Protein AF-A0A2V2UF25-F1 (afdb_monomer_lite)

Foldseek 3Di:
DVVVVVLVCQQVAAEAEALAACPPFFDWDADPVVRDIGTCDGAQWHDPPPDTDGDHRGDCQPVCCQAVQWDWQPDDLPQQFKDFPQCQQPDRDDTFIFGPHPQWAFPFFRQIAGCCDPVCVPGDRRTGTGFTKDRHNNHIYTYRRHGNVVRPPRPSVVCCCVQPVCCVNPNHDQPPVNVCVVVVVPADQDQQEAEEEAPDQQFDQAADDDDPVQDDPPPQWDKDKVVDGRDGDHAAKDKIKIWIAGPVPRDIDIDIHIYHYHYPDDD

Radius of gyration: 26.18 Å; chains: 1; bounding box: 46×45×79 Å

Structure (mmCIF, N/CA/C/O backbone):
data_AF-A0A2V2UF25-F1
#
_entry.id   AF-A0A2V2UF25-F1
#
loop_
_atom_site.group_PDB
_atom_site.id
_atom_site.type_symbol
_atom_site.label_atom_id
_atom_site.label_alt_id
_atom_site.label_comp_id
_atom_site.label_asym_id
_atom_site.label_entity_id
_atom_site.label_seq_id
_atom_site.pdbx_PDB_ins_code
_atom_site.Cartn_x
_atom_site.Cartn_y
_atom_site.Cartn_z
_atom_site.occupancy
_atom_site.B_iso_or_equiv
_atom_site.auth_seq_id
_atom_site.auth_comp_id
_atom_site.auth_asym_id
_atom_site.auth_atom_id
_atom_site.pdbx_PDB_model_num
ATOM 1 N N . SER A 1 1 ? -17.584 10.091 3.974 1.00 59.44 1 SER A N 1
ATOM 2 C CA . SER A 1 1 ? -16.164 10.285 4.281 1.00 59.44 1 SER A CA 1
ATOM 3 C C . SER A 1 1 ? -15.340 10.142 3.019 1.00 59.44 1 SER A C 1
ATOM 5 O O . SER A 1 1 ? -15.766 9.459 2.090 1.00 59.44 1 SER A O 1
ATOM 7 N N . GLU A 1 2 ? -14.174 10.778 2.989 1.00 62.88 2 GLU A N 1
ATOM 8 C CA . GLU A 1 2 ? -13.180 10.708 1.906 1.00 62.88 2 GLU A CA 1
ATOM 9 C C . GLU A 1 2 ? -12.845 9.259 1.501 1.00 62.88 2 GLU A C 1
ATOM 11 O O . GLU A 1 2 ? -12.825 8.913 0.320 1.00 62.88 2 GLU A O 1
ATOM 16 N N . TYR A 1 3 ? -12.752 8.362 2.484 1.00 79.25 3 TYR A N 1
ATOM 17 C CA . TYR A 1 3 ? -12.476 6.941 2.264 1.00 79.25 3 TYR A CA 1
ATOM 18 C C . TYR A 1 3 ? -13.619 6.153 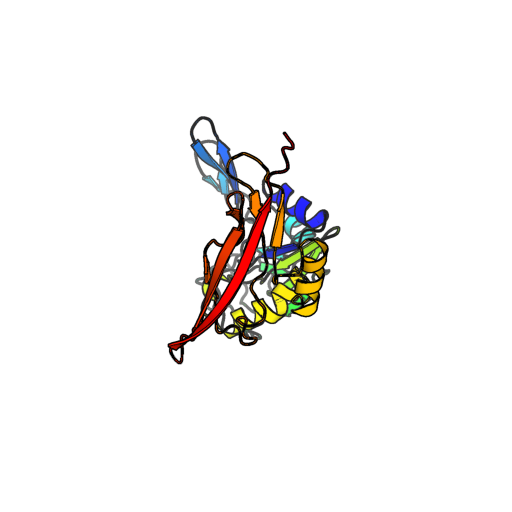1.614 1.00 79.25 3 TYR A C 1
ATOM 20 O O . TYR A 1 3 ? -13.360 5.136 0.971 1.00 79.25 3 TYR A O 1
ATOM 28 N N . ASN A 1 4 ? -14.873 6.623 1.686 1.00 84.19 4 ASN A N 1
ATOM 29 C CA . ASN A 1 4 ? -15.959 5.981 0.937 1.00 84.19 4 ASN A CA 1
ATOM 30 C C . ASN A 1 4 ? -15.717 6.059 -0.570 1.00 84.19 4 ASN A C 1
ATOM 32 O O . ASN A 1 4 ? -16.049 5.110 -1.273 1.00 84.19 4 ASN A O 1
ATOM 36 N N . ASN A 1 5 ? -15.111 7.142 -1.062 1.00 89.88 5 ASN A N 1
ATOM 37 C CA . ASN A 1 5 ? -14.789 7.268 -2.480 1.00 89.88 5 ASN A CA 1
ATOM 38 C C . ASN A 1 5 ? -13.693 6.277 -2.890 1.00 89.88 5 ASN A C 1
ATOM 40 O O . ASN A 1 5 ? -13.812 5.664 -3.946 1.00 89.88 5 ASN A O 1
ATOM 44 N N . LEU A 1 6 ? -12.681 6.051 -2.042 1.00 92.94 6 LEU A N 1
ATOM 45 C CA . LEU A 1 6 ? -11.651 5.032 -2.285 1.00 92.94 6 LEU A CA 1
ATOM 46 C C . LEU A 1 6 ? -12.248 3.620 -2.293 1.00 92.94 6 LEU A C 1
ATOM 48 O O . LEU A 1 6 ? -12.011 2.847 -3.218 1.00 92.94 6 LEU A O 1
ATOM 52 N N . ARG A 1 7 ? -13.096 3.305 -1.308 1.00 92.06 7 ARG A N 1
ATOM 53 C CA . ARG A 1 7 ? -13.798 2.019 -1.246 1.00 92.06 7 ARG A CA 1
ATOM 54 C C . ARG A 1 7 ? -14.697 1.800 -2.466 1.00 92.06 7 ARG A C 1
ATOM 56 O O . ARG A 1 7 ? -14.718 0.703 -3.017 1.00 92.06 7 ARG A O 1
ATOM 63 N N . LEU A 1 8 ? -15.422 2.834 -2.901 1.00 92.69 8 LEU A N 1
ATOM 64 C CA . LEU A 1 8 ? -16.248 2.796 -4.112 1.00 92.69 8 LEU A CA 1
ATOM 65 C C . LEU A 1 8 ? -15.404 2.661 -5.381 1.00 92.69 8 LEU A C 1
ATOM 67 O O . LEU A 1 8 ? -15.805 1.953 -6.299 1.00 92.69 8 LEU A O 1
ATOM 71 N N . PHE A 1 9 ? -14.243 3.308 -5.452 1.00 95.31 9 PHE A N 1
ATOM 72 C CA . PHE A 1 9 ? -13.312 3.139 -6.564 1.00 95.31 9 PHE A CA 1
ATOM 73 C C . PHE A 1 9 ? -12.879 1.675 -6.691 1.00 95.31 9 PHE A C 1
ATOM 75 O O . PHE A 1 9 ? -13.015 1.090 -7.767 1.00 95.31 9 PHE A O 1
ATOM 82 N N . VAL A 1 10 ? -12.455 1.053 -5.585 1.00 96.25 10 VAL A N 1
ATOM 83 C CA . VAL A 1 10 ? -12.065 -0.365 -5.577 1.00 96.25 10 VAL A CA 1
ATOM 84 C C . VAL A 1 10 ? -13.253 -1.261 -5.920 1.00 96.25 10 VAL A C 1
ATOM 86 O O . VAL A 1 10 ? -13.155 -2.087 -6.825 1.00 96.25 10 VAL A O 1
ATOM 89 N N . SER A 1 11 ? -14.413 -1.071 -5.283 1.00 93.94 11 SER A N 1
ATOM 90 C CA . SER A 1 11 ? -15.577 -1.934 -5.532 1.00 93.94 11 SER A CA 1
ATOM 91 C C . SER A 1 11 ? -16.058 -1.898 -6.987 1.00 93.94 11 SER A C 1
ATOM 93 O O . SER A 1 11 ? -16.594 -2.896 -7.477 1.00 93.94 11 SER A O 1
ATOM 95 N N . ASN A 1 12 ? -15.814 -0.791 -7.697 1.00 94.62 12 ASN A N 1
ATOM 96 C CA . ASN A 1 12 ? -16.150 -0.610 -9.109 1.00 94.62 12 ASN A CA 1
ATOM 97 C C . ASN A 1 12 ? -15.065 -1.074 -10.098 1.00 94.62 12 ASN A C 1
ATOM 99 O O . ASN A 1 12 ? -15.270 -0.941 -11.303 1.00 94.62 12 ASN A O 1
ATOM 103 N N . GLY A 1 13 ? -13.962 -1.670 -9.632 1.00 92.56 13 GLY A N 1
ATOM 104 C CA . GLY A 1 13 ? -12.923 -2.250 -10.497 1.00 92.56 13 GLY A CA 1
ATOM 105 C C . GLY A 1 13 ? -11.564 -1.563 -10.418 1.00 92.56 13 GLY A C 1
ATOM 106 O O . GLY A 1 13 ? -10.642 -1.971 -11.118 1.00 92.56 13 GLY A O 1
ATOM 107 N N . GLY A 1 14 ? -11.430 -0.533 -9.584 1.00 94.62 14 GLY A N 1
ATOM 108 C CA . GLY A 1 14 ? -10.155 0.119 -9.328 1.00 94.62 14 GLY A CA 1
ATOM 109 C C . GLY A 1 14 ? -9.182 -0.768 -8.549 1.00 94.62 14 GLY A C 1
ATOM 110 O O . GLY A 1 14 ? -9.585 -1.625 -7.758 1.00 94.62 14 GLY A O 1
ATOM 111 N N . THR A 1 15 ? -7.889 -0.516 -8.743 1.00 96.56 15 THR A N 1
ATOM 112 C CA . THR A 1 15 ? -6.821 -1.095 -7.924 1.00 96.56 15 THR A CA 1
ATOM 113 C C . THR A 1 15 ? -6.165 -0.004 -7.090 1.00 96.56 15 THR A C 1
ATOM 115 O O . THR A 1 15 ? -5.751 1.015 -7.641 1.00 96.56 15 THR A O 1
ATOM 118 N N . ILE A 1 16 ? -6.034 -0.223 -5.781 1.00 97.19 16 ILE A N 1
ATOM 119 C CA . ILE A 1 16 ? -5.221 0.624 -4.895 1.00 97.19 16 ILE A CA 1
ATOM 120 C C . ILE A 1 16 ? -3.993 -0.161 -4.439 1.00 97.19 16 ILE A C 1
ATOM 122 O O . ILE A 1 16 ? -4.109 -1.327 -4.068 1.00 97.19 16 ILE A O 1
ATOM 126 N N . VAL A 1 17 ? -2.831 0.494 -4.448 1.00 97.44 17 VAL A N 1
ATOM 127 C CA . VAL A 1 17 ? -1.599 -0.011 -3.836 1.00 97.44 17 VAL A CA 1
ATOM 128 C C . VAL A 1 17 ? -1.251 0.885 -2.653 1.00 97.44 17 VAL A C 1
ATOM 130 O O . VAL A 1 17 ? -0.915 2.052 -2.843 1.00 97.44 17 VAL A O 1
ATOM 133 N N . PHE A 1 18 ? -1.344 0.352 -1.440 1.00 96.69 18 PHE A N 1
ATOM 134 C CA . PHE A 1 18 ? -0.882 1.014 -0.228 1.00 96.69 18 PHE A CA 1
ATOM 135 C C . PHE A 1 18 ? 0.581 0.659 0.021 1.00 96.69 18 PHE A C 1
ATOM 137 O O . PHE A 1 18 ? 0.918 -0.506 0.231 1.00 96.69 18 PHE A O 1
ATOM 144 N N . THR A 1 19 ? 1.450 1.669 -0.031 1.00 94.75 19 THR A N 1
ATOM 145 C CA . THR A 1 19 ? 2.889 1.515 0.230 1.00 94.75 19 THR A CA 1
ATOM 146 C C . THR A 1 19 ? 3.279 1.815 1.669 1.00 94.75 19 THR A C 1
ATOM 148 O O . THR A 1 19 ? 4.402 1.532 2.072 1.00 94.75 19 THR A O 1
ATOM 151 N N . GLU A 1 20 ? 2.363 2.390 2.438 1.00 92.12 20 GLU A N 1
ATOM 152 C CA . GLU A 1 20 ? 2.576 2.795 3.820 1.00 92.12 20 GLU A CA 1
ATOM 153 C C . GLU A 1 20 ? 1.793 1.875 4.759 1.00 92.12 20 GLU A C 1
ATOM 155 O O . GLU A 1 20 ? 0.826 1.231 4.349 1.00 92.12 20 GLU A O 1
ATOM 160 N N . ALA A 1 21 ? 2.189 1.853 6.028 1.00 88.69 21 ALA A N 1
ATOM 161 C CA . ALA A 1 21 ? 1.353 1.320 7.092 1.00 88.69 21 ALA A CA 1
ATOM 162 C C . ALA A 1 21 ? 0.435 2.421 7.648 1.00 88.69 21 ALA A C 1
ATOM 164 O O . ALA A 1 21 ? 0.499 3.567 7.204 1.00 88.69 21 ALA A O 1
ATOM 165 N N . ASN A 1 22 ? -0.440 2.060 8.595 1.00 87.88 22 ASN A N 1
ATOM 166 C CA . ASN A 1 22 ? -1.355 3.002 9.250 1.00 87.88 22 ASN A CA 1
ATOM 167 C C . ASN A 1 22 ? -2.168 3.845 8.241 1.00 87.88 22 ASN A C 1
ATOM 169 O O . ASN A 1 22 ? -2.341 5.061 8.359 1.00 87.88 22 ASN A O 1
ATOM 173 N N . THR A 1 23 ? -2.613 3.187 7.167 1.00 87.81 23 THR A N 1
ATOM 174 C CA . THR A 1 23 ? -3.354 3.836 6.089 1.00 87.81 23 THR A CA 1
ATOM 175 C C . THR A 1 23 ? -4.760 4.180 6.542 1.00 87.81 23 THR A C 1
ATOM 177 O O . THR A 1 23 ? -5.337 3.536 7.414 1.00 87.81 23 THR A O 1
ATOM 180 N N . LEU A 1 24 ? -5.336 5.206 5.911 1.00 89.06 24 LEU A N 1
ATOM 181 C CA . LEU A 1 24 ? -6.657 5.713 6.273 1.00 89.06 24 LEU A CA 1
ATOM 182 C C . LEU A 1 24 ? -6.692 6.232 7.727 1.00 89.06 24 LEU A C 1
ATOM 184 O O . LEU A 1 24 ? -7.623 5.945 8.466 1.00 89.06 24 LEU A O 1
ATOM 188 N N . PHE A 1 25 ? -5.661 6.972 8.149 1.00 89.25 25 PHE A N 1
ATOM 189 C CA . PHE A 1 25 ? -5.474 7.396 9.542 1.00 89.25 25 PHE A CA 1
ATOM 190 C C . PHE A 1 25 ? -6.531 8.393 10.045 1.00 89.25 25 PHE A C 1
ATOM 192 O O . PHE A 1 25 ? -7.061 8.254 11.153 1.00 89.25 25 PHE A O 1
ATOM 199 N N . ALA A 1 26 ? -6.849 9.421 9.253 1.00 90.19 26 ALA A N 1
ATOM 200 C CA . ALA A 1 26 ? -7.712 10.518 9.680 1.00 90.19 26 ALA A CA 1
ATOM 201 C C . ALA A 1 26 ? -8.526 11.109 8.531 1.00 90.19 26 ALA A C 1
ATOM 203 O O . ALA A 1 26 ? -8.041 11.297 7.423 1.00 90.19 26 ALA A O 1
ATOM 204 N N . GLU A 1 27 ? -9.770 11.465 8.835 1.00 90.62 27 GLU A N 1
ATOM 205 C CA . GLU A 1 27 ? -10.616 12.252 7.948 1.00 90.62 27 GLU A CA 1
ATOM 206 C C . GLU A 1 27 ? -10.455 13.727 8.287 1.00 90.62 27 GLU A C 1
ATOM 208 O O . GLU A 1 27 ? -10.569 14.126 9.453 1.00 90.62 27 GLU A O 1
ATOM 213 N N . VAL A 1 28 ? -10.260 14.536 7.256 1.00 91.56 28 VAL A N 1
ATOM 214 C CA . VAL A 1 28 ? -10.276 15.989 7.360 1.00 91.56 28 VAL A CA 1
ATOM 215 C C . VAL A 1 28 ? -11.434 16.559 6.551 1.00 91.56 28 VAL A C 1
ATOM 217 O O . VAL A 1 28 ? -11.943 15.947 5.615 1.00 91.56 28 VAL A O 1
ATOM 220 N N . SER A 1 29 ? -11.870 17.750 6.931 1.00 90.81 29 SER A N 1
ATOM 221 C CA . SER A 1 29 ? -12.824 18.546 6.172 1.00 90.81 29 SER A CA 1
ATOM 222 C C . SER A 1 29 ? -12.115 19.781 5.644 1.00 90.81 29 SER A C 1
ATOM 224 O O . SER A 1 29 ? -11.308 20.385 6.348 1.00 90.81 29 SER A O 1
ATOM 226 N N . TYR A 1 30 ? -12.410 20.144 4.400 1.00 91.69 30 TYR A N 1
ATOM 22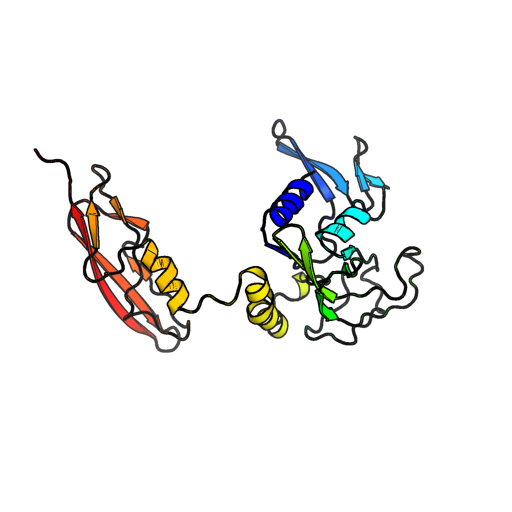7 C CA . TYR A 1 30 ? -11.919 21.371 3.791 1.00 91.69 30 TYR A CA 1
ATOM 228 C C . TYR A 1 30 ? -13.063 22.375 3.674 1.00 91.69 30 TYR A C 1
ATOM 230 O O . TYR A 1 30 ? -14.103 22.087 3.076 1.00 91.69 30 TYR A O 1
ATOM 238 N N . ASN A 1 31 ? -12.865 23.559 4.244 1.00 92.50 31 ASN A N 1
ATOM 239 C CA . ASN A 1 31 ? -13.798 24.667 4.163 1.00 92.50 31 ASN A CA 1
ATOM 240 C C . ASN A 1 31 ? -13.275 25.704 3.163 1.00 92.50 31 ASN A C 1
ATOM 242 O O . ASN A 1 31 ? -12.312 26.417 3.425 1.00 92.50 31 ASN A O 1
ATOM 246 N N . LYS A 1 32 ? -13.960 25.804 2.020 1.00 95.62 32 LYS A N 1
ATOM 247 C CA . LYS A 1 32 ? -13.616 26.726 0.927 1.00 95.62 32 LYS A CA 1
ATOM 248 C C . LYS A 1 32 ? -13.789 28.199 1.286 1.00 95.62 32 LYS A C 1
ATOM 250 O O . LYS A 1 32 ? -13.153 29.045 0.674 1.00 95.62 32 LYS A O 1
ATOM 255 N N . THR A 1 33 ? -14.667 28.519 2.234 1.00 97.00 33 THR A N 1
ATOM 256 C CA . THR A 1 33 ? -14.994 29.910 2.578 1.00 97.00 33 THR A CA 1
ATOM 257 C C . THR A 1 33 ? -13.830 30.603 3.276 1.00 97.00 33 THR A C 1
ATOM 259 O O . THR A 1 33 ? -13.621 31.796 3.088 1.00 97.00 33 THR A O 1
ATOM 262 N N . ASN A 1 34 ? -13.080 29.862 4.088 1.00 95.06 34 ASN A N 1
ATOM 263 C CA . ASN A 1 34 ? -11.955 30.375 4.868 1.00 95.06 34 ASN A CA 1
ATOM 264 C C . ASN A 1 34 ? -10.635 29.644 4.566 1.00 95.06 34 ASN A C 1
ATOM 266 O O . ASN A 1 34 ? -9.684 29.798 5.324 1.00 95.06 34 ASN A O 1
ATOM 270 N N . ASP A 1 35 ? -10.607 28.845 3.496 1.00 95.12 35 ASP A N 1
ATOM 271 C CA . ASP A 1 35 ? -9.461 28.048 3.045 1.00 95.12 35 ASP A CA 1
ATOM 272 C C . ASP A 1 35 ? -8.803 27.214 4.161 1.00 95.12 35 ASP A C 1
ATOM 274 O O . ASP A 1 35 ? -7.583 27.119 4.272 1.00 95.12 35 ASP A O 1
ATOM 278 N N . SER A 1 36 ? -9.622 26.623 5.039 1.00 93.81 36 SER A N 1
ATOM 279 C CA . SER A 1 36 ? -9.129 25.884 6.207 1.00 93.81 36 SER A CA 1
ATOM 280 C C . SER A 1 36 ? -9.360 24.380 6.088 1.00 93.81 36 SER A C 1
ATOM 282 O O . SER A 1 36 ? -10.408 23.937 5.615 1.00 93.81 36 SER A O 1
ATOM 284 N N . ILE A 1 37 ? -8.397 23.600 6.580 1.00 92.38 37 ILE A N 1
ATOM 285 C CA . ILE A 1 37 ? -8.519 22.155 6.788 1.00 92.38 37 ILE A CA 1
ATOM 286 C C . ILE A 1 37 ? -8.739 21.910 8.281 1.00 92.38 37 ILE A C 1
ATOM 288 O O . ILE A 1 37 ? -8.026 22.458 9.119 1.00 92.38 37 ILE A O 1
ATOM 292 N N . THR A 1 38 ? -9.728 21.096 8.635 1.00 91.94 38 THR A N 1
ATOM 293 C CA . THR A 1 38 ? -10.035 20.751 10.029 1.00 91.94 38 THR A CA 1
ATOM 294 C C . THR A 1 38 ? -10.143 19.244 10.177 1.00 91.94 38 THR A C 1
ATOM 296 O O . THR A 1 38 ? -10.832 18.595 9.388 1.00 91.94 38 THR A O 1
ATOM 299 N N . LEU A 1 39 ? -9.479 18.688 11.196 1.00 92.06 39 LEU A N 1
ATOM 300 C CA . LEU A 1 39 ? -9.678 17.298 11.600 1.00 92.06 39 LEU A CA 1
ATOM 301 C C . LEU A 1 39 ? -11.172 17.062 11.826 1.00 92.06 39 LEU A C 1
ATOM 303 O O . LEU A 1 39 ? -11.816 17.813 12.546 1.00 92.06 39 LEU A O 1
ATOM 307 N N . VAL A 1 40 ? -11.720 16.012 11.229 1.00 91.88 40 VAL A N 1
ATOM 308 C CA . VAL A 1 40 ? -13.044 15.515 11.604 1.00 91.88 40 VAL A CA 1
ATOM 309 C C . VAL A 1 40 ? -12.842 14.515 12.730 1.00 91.88 40 VAL A C 1
ATOM 311 O O . VAL A 1 40 ? -13.247 14.754 13.865 1.00 91.88 40 VAL A O 1
ATOM 314 N N . LYS A 1 41 ? -12.164 13.408 12.412 1.00 92.12 41 LYS A N 1
ATOM 315 C CA . LYS A 1 41 ? -11.842 12.323 13.341 1.00 92.12 41 LYS A CA 1
ATOM 316 C C . LYS A 1 41 ? -10.865 11.346 12.690 1.00 92.12 41 LYS A C 1
ATOM 318 O O . LYS A 1 41 ? -10.872 11.164 11.472 1.00 92.12 41 LYS A O 1
ATOM 323 N N . GLY A 1 42 ? -10.050 10.679 13.483 1.00 90.81 42 GLY A N 1
ATOM 324 C CA . GLY A 1 42 ? -9.091 9.685 13.026 1.00 90.81 42 GLY A CA 1
ATOM 325 C C . GLY A 1 42 ? -8.863 8.620 14.079 1.00 90.81 42 GLY A C 1
ATOM 326 O O . GLY A 1 42 ? -9.684 8.434 14.978 1.00 90.81 42 GLY A O 1
ATOM 327 N N . HIS A 1 43 ? -7.754 7.912 13.941 1.00 89.56 43 HIS A N 1
ATOM 328 C CA . HIS A 1 43 ? -7.246 7.049 14.995 1.00 89.56 43 HIS A CA 1
ATOM 329 C C . HIS A 1 43 ? -6.894 7.914 16.211 1.00 89.56 43 HIS A C 1
ATOM 331 O O . HIS A 1 43 ? -6.299 8.984 16.071 1.00 89.56 43 HIS A O 1
ATOM 337 N N . TYR A 1 44 ? -7.308 7.472 17.396 1.00 90.56 44 TYR A N 1
ATOM 338 C CA . TYR A 1 44 ? -7.115 8.103 18.709 1.00 90.56 44 TYR A CA 1
ATOM 339 C C . TYR A 1 44 ? -7.744 9.478 18.930 1.00 90.56 44 TYR A C 1
ATOM 341 O O . TYR A 1 44 ? -7.860 9.874 20.085 1.00 90.56 44 TYR A O 1
ATOM 349 N N . TRP A 1 45 ? -8.154 10.209 17.892 1.00 94.06 45 TRP A N 1
ATOM 350 C CA . TRP A 1 45 ? -8.520 11.621 18.019 1.00 94.06 45 TRP A CA 1
ATOM 351 C C . TRP A 1 45 ? -9.796 11.979 17.264 1.00 94.06 45 TRP A C 1
ATOM 353 O O . TRP A 1 45 ? -10.009 11.552 16.130 1.00 94.06 45 TRP A O 1
ATOM 363 N N . GLU A 1 46 ? -10.623 12.833 17.856 1.00 95.25 46 GLU A N 1
ATOM 364 C CA . GLU A 1 46 ? -11.724 13.513 17.171 1.00 95.25 46 GLU A CA 1
ATOM 365 C C . GLU A 1 46 ? -11.744 15.003 17.484 1.00 95.25 46 GLU A C 1
ATOM 367 O O . GLU A 1 46 ? -11.205 15.432 18.500 1.00 95.25 46 GLU A O 1
ATOM 372 N N . PHE A 1 47 ? -12.319 15.805 16.591 1.00 94.38 47 PHE A N 1
ATOM 373 C CA . PHE A 1 47 ? -12.437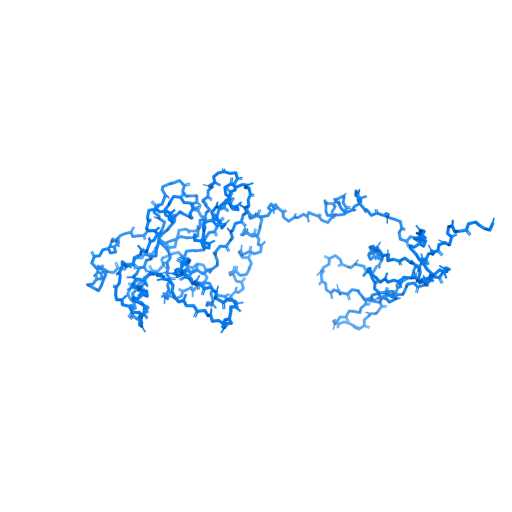 17.239 16.816 1.00 94.38 47 PHE A CA 1
ATOM 374 C C . PHE A 1 47 ? -13.737 17.559 17.555 1.00 94.38 47 PHE A C 1
ATOM 376 O O . PHE A 1 47 ? -14.826 17.267 17.064 1.00 94.38 47 PHE A O 1
ATOM 383 N N . ASP A 1 48 ? -13.628 18.188 18.724 1.00 94.19 48 ASP A N 1
ATOM 384 C CA . ASP A 1 48 ? -14.772 18.533 19.585 1.00 94.19 48 ASP A CA 1
ATOM 385 C C . ASP A 1 48 ? -15.342 19.943 19.325 1.00 94.19 48 ASP A C 1
ATOM 387 O O . ASP A 1 48 ? -16.200 20.429 20.064 1.00 94.19 48 ASP A O 1
ATOM 391 N N . GLY A 1 49 ? -14.850 20.624 18.285 1.00 91.44 49 GLY A N 1
ATOM 392 C CA . GLY A 1 49 ? -15.168 22.022 17.987 1.00 91.44 49 GLY A CA 1
ATOM 393 C C . GLY A 1 49 ? -14.172 23.035 18.563 1.00 91.44 49 GLY A C 1
ATOM 394 O O . GLY A 1 49 ? -14.227 24.205 18.187 1.00 91.44 49 GLY A O 1
ATOM 395 N N . LYS A 1 50 ? -13.252 22.615 19.442 1.00 92.25 50 LYS A N 1
ATOM 396 C CA . LYS A 1 50 ? -12.171 23.451 19.996 1.00 92.25 50 LYS A CA 1
ATOM 397 C C . LYS A 1 50 ? -10.789 22.884 19.697 1.00 92.25 50 LYS A C 1
ATOM 399 O O . LYS A 1 50 ? -9.871 23.649 19.415 1.00 92.25 50 LYS A O 1
ATOM 404 N N . GLY A 1 51 ? -10.635 21.566 19.754 1.00 90.31 51 GLY A N 1
ATOM 405 C CA . GLY A 1 51 ? -9.366 20.890 19.528 1.00 90.31 51 GLY A CA 1
ATOM 406 C C . GLY A 1 51 ? -9.527 19.387 19.338 1.00 90.31 51 GLY A C 1
ATOM 407 O O . GLY A 1 51 ? -10.636 18.860 19.278 1.00 90.31 51 GLY A O 1
ATOM 408 N N . ALA A 1 52 ? -8.394 18.698 19.210 1.00 93.25 52 ALA A N 1
ATOM 409 C CA . ALA A 1 52 ? -8.368 17.244 19.191 1.00 93.25 52 ALA A CA 1
ATOM 410 C C . ALA A 1 52 ? -8.582 16.703 20.613 1.00 93.25 52 ALA A C 1
ATOM 412 O O . ALA A 1 52 ? -7.855 17.068 21.537 1.00 93.25 52 ALA A O 1
ATOM 413 N N . THR A 1 53 ? -9.562 15.821 20.774 1.00 95.56 53 THR A N 1
ATOM 414 C CA . THR A 1 53 ? -9.852 15.100 22.016 1.00 95.56 53 THR A CA 1
ATOM 415 C C . THR A 1 53 ? -9.685 13.593 21.798 1.00 95.56 53 THR A C 1
ATOM 417 O O . THR A 1 53 ? -9.878 13.136 20.665 1.00 95.56 53 THR A O 1
ATOM 420 N N . PRO A 1 54 ? -9.307 12.808 22.826 1.00 94.88 54 PRO A N 1
ATOM 421 C CA . PRO A 1 54 ? -9.195 11.362 22.700 1.00 94.88 54 PRO A CA 1
ATOM 422 C C . PRO A 1 54 ? -10.479 10.712 22.173 1.00 94.88 54 PRO A C 1
ATOM 424 O O . PRO A 1 54 ? -11.585 11.074 22.568 1.00 94.88 54 PRO A O 1
ATOM 427 N N . SER A 1 55 ? -10.323 9.719 21.307 1.00 92.62 55 SER A N 1
ATOM 428 C CA . SER A 1 55 ? -11.410 8.970 20.687 1.00 92.62 55 SER A CA 1
ATOM 429 C C . SER A 1 55 ? -11.042 7.487 20.552 1.00 92.62 55 SER A C 1
ATOM 431 O O . SER A 1 55 ? -10.188 6.970 21.273 1.00 92.62 55 SER A O 1
ATOM 433 N N . VAL A 1 56 ? -11.718 6.773 19.651 1.00 88.56 56 VAL A N 1
ATOM 434 C CA . VAL A 1 56 ? -11.449 5.357 19.365 1.00 88.56 56 VAL A CA 1
ATOM 435 C C . VAL A 1 56 ? -10.032 5.159 18.823 1.00 88.56 56 VAL A C 1
ATOM 437 O O . VAL A 1 56 ? -9.580 5.938 17.991 1.00 88.56 56 VAL A O 1
ATOM 440 N N . ILE A 1 57 ? -9.356 4.098 19.275 1.00 86.00 57 ILE A N 1
ATOM 441 C CA . ILE A 1 57 ? -7.991 3.734 18.852 1.00 86.00 57 ILE A CA 1
ATOM 442 C C . ILE A 1 57 ? -7.920 3.618 17.328 1.00 86.00 57 ILE A C 1
ATOM 444 O O . ILE A 1 57 ? -7.159 4.334 16.692 1.00 86.00 57 ILE A O 1
ATOM 448 N N . GLU A 1 58 ? -8.794 2.803 16.739 1.00 87.44 58 GLU A N 1
ATOM 449 C CA . GLU A 1 58 ? -8.883 2.621 15.293 1.00 87.44 58 GLU A CA 1
ATOM 450 C C . GLU A 1 58 ? -10.320 2.868 14.831 1.00 87.44 58 GLU A C 1
ATOM 452 O O . GLU A 1 58 ? -11.261 2.182 15.237 1.00 87.44 58 GLU A O 1
ATOM 457 N N . ARG A 1 59 ? -10.505 3.890 13.993 1.00 86.06 59 ARG A N 1
ATOM 458 C CA . ARG A 1 59 ? -11.835 4.405 13.633 1.00 86.06 59 ARG A CA 1
ATOM 459 C C . ARG A 1 59 ? -12.612 3.503 12.666 1.00 86.06 59 ARG A C 1
ATOM 461 O O . ARG A 1 59 ? -13.838 3.512 12.712 1.00 86.06 59 ARG A O 1
ATOM 468 N N . TRP A 1 60 ? -11.917 2.743 11.818 1.00 88.06 60 TRP A N 1
ATOM 469 C CA . TRP A 1 60 ? -12.498 1.911 10.751 1.00 88.06 60 TRP A CA 1
ATOM 470 C C . TRP A 1 60 ? -12.136 0.435 10.911 1.00 88.06 60 TRP A C 1
ATOM 472 O O . TRP A 1 60 ? -11.877 -0.255 9.931 1.00 88.06 60 TRP A O 1
ATOM 482 N N . LEU A 1 61 ? -12.084 -0.050 12.154 1.00 88.75 61 LEU A N 1
ATOM 483 C CA . LEU A 1 61 ? -11.604 -1.398 12.457 1.00 88.75 61 LEU A CA 1
ATOM 484 C C . LEU A 1 61 ? -12.308 -2.479 11.607 1.00 88.75 61 LEU A C 1
ATOM 486 O O . LEU A 1 61 ? -11.646 -3.304 10.980 1.00 88.75 61 LEU A O 1
ATOM 490 N N . ASN A 1 62 ? -13.642 -2.458 11.544 1.00 91.00 62 ASN A N 1
ATOM 491 C CA . ASN A 1 62 ? -14.409 -3.467 10.807 1.00 91.00 62 ASN A CA 1
ATOM 492 C C . ASN A 1 62 ? -14.364 -3.228 9.295 1.00 91.00 62 ASN A C 1
ATOM 494 O O . ASN A 1 62 ? -14.169 -4.163 8.525 1.00 91.00 62 ASN A O 1
ATOM 498 N N . GLU A 1 63 ? -14.519 -1.980 8.865 1.00 91.19 63 GLU A N 1
ATOM 499 C CA . GLU A 1 63 ? -14.553 -1.627 7.453 1.00 91.19 63 GLU A CA 1
ATOM 500 C C . GLU A 1 63 ? -13.204 -1.889 6.778 1.00 91.19 63 GLU A C 1
ATOM 502 O O . GLU A 1 63 ? -13.174 -2.486 5.704 1.00 91.19 63 GLU A O 1
ATOM 507 N N . ASN A 1 64 ? -12.088 -1.512 7.407 1.00 92.81 64 ASN A N 1
ATOM 508 C CA . ASN A 1 64 ? -10.747 -1.773 6.880 1.00 92.81 64 ASN A CA 1
ATOM 509 C C . ASN A 1 64 ? -10.529 -3.278 6.698 1.00 92.81 64 ASN A C 1
ATOM 511 O O . ASN A 1 64 ? -10.184 -3.724 5.604 1.00 92.81 64 ASN A O 1
ATOM 515 N N . LYS A 1 65 ? -10.878 -4.088 7.705 1.00 93.69 65 LYS A N 1
ATOM 516 C CA . LYS A 1 65 ? -10.862 -5.548 7.572 1.00 93.69 65 LYS A CA 1
ATOM 517 C C . LYS A 1 65 ? -11.635 -6.024 6.339 1.00 93.69 65 LYS A C 1
ATOM 519 O O . LYS A 1 65 ? -11.168 -6.917 5.643 1.00 93.69 65 LYS A O 1
ATOM 524 N N . GLU A 1 66 ? -12.808 -5.470 6.050 1.00 94.75 66 GLU A N 1
ATOM 525 C CA . GLU A 1 66 ? -13.621 -5.929 4.920 1.00 94.75 66 GLU A CA 1
ATOM 526 C C . GLU A 1 66 ? -13.006 -5.623 3.552 1.00 94.75 66 GLU A C 1
ATOM 528 O O . GLU A 1 66 ? -12.980 -6.512 2.702 1.00 94.75 66 GLU A O 1
ATOM 533 N N . TRP A 1 67 ? -12.542 -4.391 3.314 1.00 94.25 67 TRP A N 1
ATOM 534 C CA . TRP A 1 67 ? -12.165 -3.965 1.958 1.00 94.25 67 TRP A CA 1
ATOM 535 C C . TRP A 1 67 ? -10.666 -3.766 1.738 1.00 94.25 67 TRP A C 1
ATOM 537 O O . TRP A 1 67 ? -10.198 -4.041 0.633 1.00 94.25 67 TRP A O 1
ATOM 547 N N . THR A 1 68 ? -9.909 -3.312 2.746 1.00 95.62 68 THR A N 1
ATOM 548 C CA . THR A 1 68 ? -8.441 -3.251 2.640 1.00 95.62 68 THR A CA 1
ATOM 549 C C . THR A 1 68 ? -7.825 -4.596 2.977 1.00 95.62 68 THR A C 1
ATOM 551 O O . THR A 1 68 ? -6.926 -5.023 2.269 1.00 95.62 68 THR A O 1
ATOM 554 N N . GLY A 1 69 ? -8.369 -5.303 3.972 1.00 96.00 69 GLY A N 1
ATOM 555 C CA . GLY A 1 69 ? -7.935 -6.638 4.391 1.00 96.00 69 GLY A CA 1
ATOM 556 C C . GLY A 1 69 ? -7.074 -6.660 5.659 1.00 96.00 69 GLY A C 1
ATOM 557 O O . GLY A 1 69 ? -6.734 -7.743 6.150 1.00 96.00 69 GLY A O 1
ATOM 558 N N . SER A 1 70 ? -6.744 -5.493 6.215 1.00 95.62 70 SER A N 1
ATOM 559 C CA . SER A 1 70 ? -5.887 -5.352 7.394 1.00 95.62 70 SER A CA 1
ATOM 560 C C . SER A 1 70 ? -6.303 -4.202 8.297 1.00 95.62 70 SER A C 1
ATOM 562 O O . SER A 1 70 ? -7.111 -3.356 7.926 1.00 95.62 70 SER A O 1
ATOM 564 N N . ASN A 1 71 ? -5.686 -4.161 9.472 1.00 93.62 71 ASN A N 1
ATOM 565 C CA . ASN A 1 71 ? -5.850 -3.115 10.471 1.00 93.62 71 ASN A CA 1
ATOM 566 C C . ASN A 1 71 ? -4.497 -2.676 11.025 1.00 93.62 71 ASN A C 1
ATOM 568 O O . ASN A 1 71 ? -3.511 -3.411 10.891 1.00 93.62 71 ASN A O 1
ATOM 572 N N . PHE A 1 72 ? -4.471 -1.502 11.657 1.00 92.06 72 PHE A N 1
ATOM 573 C CA . PHE A 1 72 ? -3.239 -0.936 12.198 1.00 92.06 72 PHE A CA 1
ATOM 574 C C . PHE A 1 72 ? -2.718 -1.786 13.355 1.00 92.06 72 PHE A C 1
ATOM 576 O O . PHE A 1 72 ? -3.439 -2.091 14.308 1.00 92.06 72 PHE A O 1
ATOM 583 N N . LEU A 1 73 ? -1.452 -2.194 13.268 1.00 90.12 73 LEU A N 1
ATOM 584 C CA . LEU A 1 73 ? -0.769 -2.859 14.365 1.00 90.12 73 LEU A CA 1
ATOM 585 C C . LEU A 1 73 ? -0.109 -1.796 15.248 1.00 90.12 73 LEU A C 1
ATOM 587 O O . LEU A 1 73 ? 1.016 -1.382 14.989 1.00 90.12 73 LEU A O 1
ATOM 591 N N . ASP A 1 74 ? -0.816 -1.378 16.298 1.00 86.38 74 ASP A N 1
ATOM 592 C CA . ASP A 1 74 ? -0.363 -0.350 17.245 1.00 86.38 74 ASP A CA 1
ATOM 593 C C . ASP A 1 74 ? 0.741 -0.855 18.189 1.00 86.38 74 ASP A C 1
ATOM 595 O O . ASP A 1 74 ? 0.552 -1.087 19.386 1.00 86.38 74 ASP A O 1
ATOM 599 N N . ILE A 1 75 ? 1.921 -1.085 17.623 1.00 84.69 75 ILE A N 1
ATOM 600 C CA . ILE A 1 75 ? 3.144 -1.361 18.365 1.00 84.69 75 ILE A CA 1
ATOM 601 C C . ILE A 1 75 ? 4.027 -0.131 18.229 1.00 84.69 75 ILE A C 1
ATOM 603 O O . ILE A 1 75 ? 4.370 0.291 17.129 1.00 84.69 75 ILE A O 1
ATOM 607 N N . ALA A 1 76 ? 4.387 0.457 19.369 1.00 79.50 76 ALA A N 1
ATOM 608 C CA . ALA A 1 76 ? 5.210 1.653 19.388 1.00 79.50 76 ALA A CA 1
ATOM 609 C C . ALA A 1 76 ? 6.585 1.384 18.757 1.00 79.50 76 ALA A C 1
ATOM 611 O O . ALA A 1 76 ? 7.293 0.470 19.174 1.00 79.50 76 ALA A O 1
ATOM 612 N N . SER A 1 77 ? 6.997 2.248 17.828 1.00 75.94 77 SER A N 1
ATOM 613 C CA . SER A 1 77 ? 8.239 2.121 17.045 1.00 75.94 77 SER A CA 1
ATOM 614 C C . SER A 1 77 ? 9.528 2.025 17.874 1.00 75.94 77 SER A C 1
ATOM 616 O O . SER A 1 77 ? 10.554 1.540 17.400 1.00 75.94 77 SER A O 1
ATOM 618 N N . ASN A 1 78 ? 9.503 2.462 19.137 1.00 72.19 78 ASN A N 1
ATOM 619 C CA . ASN A 1 78 ? 10.626 2.341 20.068 1.00 72.19 78 ASN A CA 1
ATOM 620 C C . ASN A 1 78 ? 10.762 0.938 20.695 1.00 72.19 78 ASN A C 1
ATOM 622 O O . ASN A 1 78 ? 11.735 0.673 21.408 1.00 72.19 78 ASN A O 1
ATOM 626 N N . ILE A 1 79 ? 9.815 0.034 20.443 1.00 67.88 79 ILE A N 1
ATOM 627 C CA . ILE A 1 79 ? 9.845 -1.346 20.913 1.00 67.88 79 ILE A CA 1
ATOM 628 C C . ILE A 1 79 ? 10.793 -2.149 20.009 1.00 67.88 79 ILE A C 1
ATOM 630 O O . ILE A 1 79 ? 10.409 -2.716 18.991 1.00 67.88 79 ILE A O 1
ATOM 634 N N . GLN A 1 80 ? 12.062 -2.253 20.415 1.00 63.44 80 GLN A N 1
ATOM 635 C CA . GLN A 1 80 ? 13.109 -3.004 19.691 1.00 63.44 80 GLN A CA 1
ATOM 636 C C . GLN A 1 80 ? 12.874 -4.524 19.592 1.00 63.44 80 GLN A C 1
ATOM 638 O O . GLN A 1 80 ? 13.696 -5.246 19.032 1.00 63.44 80 GLN A O 1
ATOM 643 N N . SER A 1 81 ? 11.794 -5.042 20.169 1.00 75.62 81 SER A N 1
ATOM 644 C CA . SER A 1 81 ? 11.550 -6.477 20.295 1.00 75.62 81 SER A CA 1
ATOM 645 C C . SER A 1 81 ? 10.668 -7.062 19.195 1.00 75.62 81 SER A C 1
ATOM 647 O O . SER A 1 81 ? 10.344 -8.250 19.266 1.00 75.62 81 SER A O 1
ATOM 649 N N . MET A 1 82 ? 10.292 -6.281 18.173 1.00 85.81 82 MET A N 1
ATOM 650 C CA . MET A 1 82 ? 9.700 -6.877 16.982 1.00 85.81 82 MET A CA 1
ATOM 651 C C . MET A 1 82 ? 10.774 -7.438 16.049 1.00 85.81 82 MET A C 1
ATOM 653 O O . MET A 1 82 ? 11.709 -6.760 15.627 1.00 85.81 82 MET A O 1
ATOM 657 N N . HIS A 1 83 ? 10.602 -8.708 15.702 1.00 86.62 83 HIS A N 1
ATOM 658 C CA . HIS A 1 83 ? 11.500 -9.465 14.850 1.00 86.62 83 HIS A CA 1
ATOM 659 C C . HIS A 1 83 ? 10.752 -9.994 13.632 1.00 86.62 83 HIS A C 1
ATOM 661 O O . HIS A 1 83 ? 9.725 -10.655 13.772 1.00 86.62 83 HIS A O 1
ATOM 667 N N . PHE A 1 84 ? 11.313 -9.770 12.447 1.00 88.25 84 PHE A N 1
ATOM 668 C CA . PHE A 1 84 ? 10.796 -10.285 11.184 1.00 88.25 84 PHE A CA 1
ATOM 669 C C . PHE A 1 84 ? 11.678 -11.436 10.703 1.00 88.25 84 PHE A C 1
ATOM 671 O O . PHE A 1 84 ? 12.827 -11.223 10.316 1.00 88.25 84 PHE A O 1
ATOM 678 N N . ARG A 1 85 ? 11.167 -12.674 10.735 1.00 85.31 85 ARG A N 1
ATOM 679 C CA . ARG A 1 85 ? 11.959 -13.846 10.306 1.00 85.31 85 ARG A CA 1
ATOM 680 C C . ARG A 1 85 ? 12.064 -13.984 8.791 1.00 85.31 85 ARG A C 1
ATOM 682 O O . ARG A 1 85 ? 12.947 -14.688 8.313 1.00 85.31 85 ARG A O 1
ATOM 689 N N . ASN A 1 86 ? 11.155 -13.363 8.048 1.00 85.19 86 ASN A N 1
ATOM 690 C CA . ASN A 1 86 ? 11.211 -13.289 6.596 1.00 85.19 86 ASN A CA 1
ATOM 691 C C . ASN A 1 86 ? 11.225 -11.814 6.191 1.00 85.19 86 ASN A C 1
ATOM 693 O O . ASN A 1 86 ? 10.176 -11.209 6.018 1.00 85.19 86 ASN A O 1
ATOM 697 N N . ASN A 1 87 ? 12.418 -11.230 6.099 1.00 87.56 87 ASN A N 1
ATOM 698 C CA . ASN A 1 87 ? 12.600 -9.796 5.890 1.00 87.56 87 ASN A CA 1
ATOM 699 C C . ASN A 1 87 ? 13.469 -9.519 4.652 1.00 87.56 87 ASN A C 1
ATOM 701 O O . ASN A 1 87 ? 14.639 -9.155 4.789 1.00 87.56 87 ASN A O 1
ATOM 705 N N . PRO A 1 88 ? 12.932 -9.710 3.434 1.00 81.12 88 PRO A N 1
ATOM 706 C CA . PRO A 1 88 ? 13.708 -9.565 2.200 1.00 81.12 88 PRO A CA 1
ATOM 707 C C . PRO A 1 88 ? 14.209 -8.133 1.962 1.00 81.12 88 PRO A C 1
ATOM 709 O O . PRO A 1 88 ? 15.162 -7.933 1.215 1.00 81.12 88 PRO A O 1
ATOM 712 N N . PHE A 1 89 ? 13.591 -7.138 2.604 1.00 89.44 89 PHE A N 1
ATOM 713 C CA . PHE A 1 89 ? 13.908 -5.720 2.420 1.00 89.44 89 PHE A CA 1
ATOM 714 C C . PHE A 1 89 ? 14.771 -5.149 3.543 1.00 89.44 89 PHE A C 1
ATOM 716 O O . PHE A 1 89 ? 15.024 -3.948 3.557 1.00 89.44 89 PHE A O 1
ATOM 723 N N . ASN A 1 90 ? 15.218 -5.980 4.491 1.00 87.69 90 ASN A N 1
ATOM 724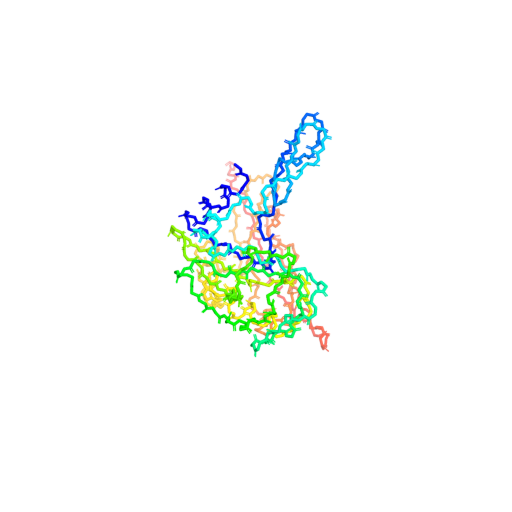 C CA . ASN A 1 90 ? 15.936 -5.514 5.676 1.00 87.69 90 ASN A CA 1
ATOM 725 C C . ASN A 1 90 ? 15.200 -4.350 6.383 1.00 87.69 90 ASN A C 1
ATOM 727 O O . ASN A 1 90 ? 15.810 -3.371 6.809 1.00 87.69 90 ASN A O 1
ATOM 731 N N . TYR A 1 91 ? 13.869 -4.441 6.436 1.00 90.44 91 TYR A N 1
ATOM 732 C CA . TYR A 1 91 ? 12.985 -3.471 7.067 1.00 90.44 91 TYR A CA 1
ATOM 733 C C . TYR A 1 91 ? 13.182 -3.472 8.587 1.00 90.44 91 TYR A C 1
ATOM 735 O O . TYR A 1 91 ? 13.290 -4.536 9.204 1.00 90.44 91 TYR A O 1
ATOM 743 N N . THR A 1 92 ? 13.194 -2.287 9.188 1.00 90.06 92 THR A N 1
ATOM 744 C CA . THR A 1 92 ? 13.232 -2.110 10.643 1.00 90.06 92 THR A CA 1
ATOM 745 C C . THR A 1 92 ? 11.857 -1.666 11.110 1.00 90.06 92 THR A C 1
ATOM 747 O O . THR A 1 92 ? 11.254 -0.806 10.469 1.00 90.06 92 THR A O 1
ATOM 750 N N . HIS A 1 93 ? 11.389 -2.235 12.225 1.00 90.00 93 HIS A N 1
ATOM 751 C CA . HIS A 1 93 ? 10.092 -1.898 12.807 1.00 90.00 93 HIS A CA 1
ATOM 752 C C . HIS A 1 93 ? 9.891 -0.388 12.871 1.00 90.00 93 HIS A C 1
ATOM 754 O O . HIS A 1 93 ? 10.735 0.333 13.411 1.00 90.00 93 HIS A O 1
ATOM 760 N N . THR A 1 94 ? 8.775 0.063 12.310 1.00 90.00 94 THR A N 1
ATOM 761 C CA . THR A 1 94 ? 8.355 1.448 12.455 1.00 90.00 94 THR A CA 1
ATOM 762 C C . THR A 1 94 ? 6.844 1.548 12.615 1.00 90.00 94 THR A C 1
ATOM 764 O O . THR A 1 94 ? 6.383 2.037 13.639 1.00 90.00 94 THR A O 1
ATOM 767 N N . GLU A 1 95 ? 6.095 1.065 11.627 1.00 89.94 95 GLU A N 1
ATOM 768 C CA . GLU A 1 95 ? 4.635 0.970 11.636 1.00 89.94 95 GLU A CA 1
ATOM 769 C C . GLU A 1 95 ? 4.230 -0.157 10.685 1.00 89.94 95 GLU A C 1
ATOM 771 O O . GLU A 1 95 ? 4.817 -0.322 9.608 1.00 89.94 95 GLU A O 1
ATOM 776 N N . GLU A 1 96 ? 3.223 -0.936 11.066 1.00 93.44 96 GLU A N 1
ATOM 777 C CA . GLU A 1 96 ? 2.793 -2.102 10.306 1.00 93.44 96 GLU A CA 1
ATOM 778 C C . GLU A 1 96 ? 1.268 -2.219 10.285 1.00 93.44 96 GLU A C 1
ATOM 780 O O . GLU A 1 96 ? 0.559 -1.761 11.182 1.00 93.44 96 GLU A O 1
ATOM 785 N N . GLN A 1 97 ? 0.761 -2.870 9.243 1.00 93.62 97 GLN A N 1
ATOM 786 C CA . GLN A 1 97 ? -0.599 -3.389 9.224 1.00 93.62 97 GLN A CA 1
ATOM 787 C C . GLN A 1 97 ? -0.548 -4.884 9.525 1.00 93.62 97 GLN A C 1
ATOM 789 O O . GLN A 1 97 ? 0.373 -5.593 9.106 1.00 93.62 97 GLN A O 1
ATOM 794 N N . TYR A 1 98 ? -1.577 -5.401 10.186 1.00 94.06 98 TYR A N 1
ATOM 795 C CA . TYR A 1 98 ? -1.764 -6.838 10.312 1.00 94.06 98 TYR A CA 1
ATOM 796 C C . TYR A 1 98 ? -3.000 -7.304 9.560 1.00 94.06 98 TYR A C 1
ATOM 798 O O . TYR A 1 98 ? -4.069 -6.701 9.626 1.00 94.06 98 TYR A O 1
ATOM 806 N N . VAL A 1 99 ? -2.846 -8.409 8.837 1.00 96.50 99 VAL A N 1
ATOM 807 C CA . VAL A 1 99 ? -3.909 -8.997 8.029 1.00 96.50 99 VAL A CA 1
ATOM 808 C C . VAL A 1 99 ? -4.997 -9.539 8.948 1.00 96.50 99 VAL A C 1
ATOM 810 O O . VAL A 1 99 ? -4.763 -10.460 9.735 1.00 96.50 99 VAL A O 1
ATOM 813 N N . THR A 1 100 ? -6.195 -8.977 8.830 1.00 95.19 100 THR A N 1
ATOM 814 C CA . THR A 1 100 ? -7.372 -9.346 9.626 1.00 95.19 100 THR A CA 1
ATOM 815 C C . THR A 1 100 ? -8.422 -10.079 8.813 1.00 95.19 100 THR A C 1
ATOM 817 O O . THR A 1 100 ? -9.268 -10.771 9.392 1.00 95.19 100 THR A O 1
ATOM 820 N N . ASN A 1 101 ? -8.373 -9.963 7.486 1.00 96.94 101 ASN A N 1
ATOM 821 C CA . ASN A 1 101 ? -9.275 -10.667 6.593 1.00 96.94 101 ASN A CA 1
ATOM 822 C C . ASN A 1 101 ? -8.689 -12.021 6.160 1.00 96.94 101 ASN A C 1
ATOM 824 O O . ASN A 1 101 ? -7.612 -12.054 5.563 1.00 96.94 101 ASN A O 1
ATOM 828 N N . PRO A 1 102 ? -9.379 -13.145 6.421 1.00 95.31 102 PRO A N 1
ATOM 829 C CA . PRO A 1 102 ? -8.894 -14.464 6.020 1.00 95.31 102 PRO A CA 1
ATOM 830 C C . PRO A 1 102 ? -8.873 -14.682 4.498 1.00 95.31 102 PRO A C 1
ATOM 832 O O . PRO A 1 102 ? -8.203 -15.606 4.042 1.00 95.31 102 PRO A O 1
ATOM 835 N N . GLU A 1 103 ? -9.580 -13.864 3.713 1.00 95.81 103 GLU A N 1
ATOM 836 C CA . GLU A 1 103 ? -9.618 -13.961 2.247 1.00 95.81 103 GLU A CA 1
ATOM 837 C C . GLU A 1 103 ? -8.429 -13.264 1.566 1.00 95.81 103 GLU A C 1
ATOM 839 O O . GLU A 1 103 ? -8.202 -13.449 0.366 1.00 95.81 103 GLU A O 1
ATOM 844 N N . ALA A 1 104 ? -7.638 -12.492 2.318 1.00 96.88 104 ALA A N 1
ATOM 845 C CA . ALA A 1 104 ? -6.446 -11.840 1.802 1.00 96.88 104 ALA A CA 1
ATOM 846 C C . ALA A 1 104 ? -5.423 -12.878 1.311 1.00 96.88 104 ALA A C 1
ATOM 848 O O . ALA A 1 104 ? -4.967 -13.760 2.047 1.00 96.88 104 ALA A O 1
ATOM 849 N N . LYS A 1 105 ? -5.001 -12.748 0.051 1.00 93.69 105 LYS A N 1
ATOM 850 C CA . LYS A 1 105 ? -3.957 -13.591 -0.530 1.00 93.69 105 LYS A CA 1
ATOM 851 C C . LYS A 1 105 ? -2.593 -13.011 -0.181 1.00 93.69 105 LYS A C 1
ATOM 853 O O . LYS A 1 105 ? -2.183 -11.980 -0.713 1.00 93.69 105 LYS A O 1
ATOM 858 N N . ILE A 1 106 ? -1.874 -13.725 0.671 1.00 94.19 106 ILE A N 1
ATOM 859 C CA . ILE A 1 106 ? -0.532 -13.355 1.117 1.00 94.19 106 ILE A CA 1
ATOM 860 C C . ILE A 1 106 ? 0.479 -13.481 -0.032 1.00 94.19 106 ILE A C 1
ATOM 862 O O . ILE A 1 106 ? 0.531 -14.511 -0.705 1.00 94.19 106 ILE A O 1
ATOM 866 N N . LEU A 1 107 ? 1.284 -12.435 -0.236 1.00 87.25 107 LEU A N 1
ATOM 867 C CA . LEU A 1 107 ? 2.406 -12.397 -1.181 1.00 87.25 107 LEU A CA 1
ATOM 868 C C . LEU A 1 107 ? 3.743 -12.586 -0.447 1.00 87.25 107 LEU A C 1
ATOM 870 O O . LEU A 1 107 ? 4.568 -13.393 -0.867 1.00 87.25 107 LEU A O 1
ATOM 874 N N . ILE A 1 108 ? 3.927 -11.899 0.686 1.00 90.12 108 ILE A N 1
ATOM 875 C CA . ILE A 1 108 ? 5.063 -12.075 1.601 1.00 90.12 108 ILE A CA 1
ATOM 876 C C . ILE A 1 108 ? 4.510 -12.138 3.021 1.00 90.12 108 ILE A C 1
ATOM 878 O O . ILE A 1 108 ? 3.956 -11.159 3.498 1.00 90.12 108 ILE A O 1
ATOM 882 N N . ASP A 1 109 ? 4.680 -13.263 3.714 1.00 92.62 109 ASP A N 1
ATOM 883 C CA . ASP A 1 109 ? 4.468 -13.329 5.167 1.00 92.62 109 ASP A CA 1
ATOM 884 C C . ASP A 1 109 ? 5.780 -12.928 5.849 1.00 92.62 109 ASP A C 1
ATOM 886 O O . ASP A 1 109 ? 6.758 -13.675 5.739 1.00 92.62 109 ASP A O 1
ATOM 890 N N . TYR A 1 110 ? 5.831 -11.776 6.528 1.00 88.88 110 TYR A N 1
ATOM 891 C CA . TYR A 1 110 ? 7.071 -11.300 7.157 1.00 88.88 110 TYR A CA 1
ATOM 892 C C . TYR A 1 110 ? 7.449 -12.092 8.414 1.00 88.88 110 TYR A C 1
ATOM 894 O O . TYR A 1 110 ? 8.567 -11.966 8.928 1.00 88.88 110 TYR A O 1
ATOM 902 N N . ARG A 1 111 ? 6.536 -12.949 8.902 1.00 87.81 111 ARG A N 1
ATOM 903 C CA . ARG A 1 111 ? 6.709 -13.761 10.112 1.00 87.81 111 ARG A CA 1
ATOM 904 C C . ARG A 1 111 ? 7.148 -12.900 11.294 1.00 87.81 111 ARG A C 1
ATOM 906 O O . ARG A 1 111 ? 8.145 -13.208 11.956 1.00 87.81 111 ARG A O 1
ATOM 913 N N . ALA A 1 112 ? 6.423 -11.799 11.487 1.00 90.25 112 ALA A N 1
ATOM 914 C CA . ALA A 1 112 ? 6.619 -10.890 12.601 1.00 90.25 112 ALA A CA 1
ATOM 915 C C . ALA A 1 112 ? 6.367 -11.616 13.928 1.00 90.25 112 ALA A C 1
ATOM 917 O O . ALA A 1 112 ? 5.438 -12.412 14.061 1.00 90.25 112 ALA A O 1
ATOM 918 N N . SER A 1 113 ? 7.211 -11.341 14.911 1.00 86.94 113 SER A N 1
ATOM 919 C CA . SER A 1 113 ? 7.042 -11.801 16.284 1.00 86.94 113 SER A CA 1
ATOM 920 C C . SER A 1 113 ? 7.487 -10.706 17.233 1.00 86.94 113 SER A C 1
ATOM 922 O O . SER A 1 113 ? 8.545 -10.120 17.024 1.00 86.94 113 SER A O 1
ATOM 924 N N . TYR A 1 114 ? 6.702 -10.467 18.272 1.00 84.75 114 TYR A N 1
ATOM 925 C CA . TYR A 1 114 ? 6.950 -9.460 19.296 1.00 84.75 114 TYR A CA 1
ATOM 926 C C . TYR A 1 114 ? 6.433 -9.995 20.639 1.00 84.75 114 TYR A C 1
ATOM 928 O O . TYR A 1 114 ? 5.519 -10.826 20.669 1.00 84.75 114 TYR A O 1
ATOM 936 N N . PRO A 1 115 ? 7.023 -9.586 21.773 1.00 77.62 115 PRO A N 1
ATOM 937 C CA . PRO A 1 115 ? 6.500 -9.941 23.083 1.00 77.62 115 PRO A CA 1
ATOM 938 C C . PRO A 1 115 ? 5.132 -9.292 23.292 1.00 77.62 115 PRO A C 1
ATOM 940 O O . PRO A 1 115 ? 4.812 -8.280 22.674 1.00 77.62 115 PRO A O 1
ATOM 943 N N . LYS A 1 116 ? 4.329 -9.832 24.213 1.00 72.38 116 LYS A N 1
ATOM 944 C CA . LYS A 1 116 ? 3.071 -9.191 24.607 1.00 72.38 116 LYS A CA 1
ATOM 945 C C . LYS A 1 116 ? 3.362 -7.770 25.106 1.00 72.38 116 LYS A C 1
ATOM 947 O O . LYS A 1 116 ? 3.994 -7.595 26.147 1.00 72.38 116 LYS A O 1
ATOM 952 N N . VAL A 1 117 ? 2.915 -6.773 24.349 1.00 66.50 117 VAL A N 1
ATOM 953 C CA . VAL A 1 117 ? 3.187 -5.362 24.627 1.00 66.50 117 VAL A CA 1
ATOM 954 C C . VAL A 1 117 ? 2.204 -4.861 25.682 1.00 66.50 117 VAL A C 1
ATOM 956 O O . VAL A 1 117 ? 0.993 -4.954 25.509 1.00 66.50 117 VAL A O 1
ATOM 959 N N . VAL A 1 118 ? 2.720 -4.317 26.786 1.00 56.53 118 VAL A N 1
ATOM 960 C CA . VAL A 1 118 ? 1.891 -3.777 27.883 1.00 56.53 118 VAL A CA 1
ATOM 961 C C . VAL A 1 118 ? 1.118 -2.525 27.444 1.00 56.53 118 VAL A C 1
ATOM 963 O O . VAL A 1 118 ? 0.007 -2.300 27.910 1.00 56.53 118 VAL A O 1
ATOM 966 N N . GLN A 1 119 ? 1.691 -1.736 26.531 1.00 60.19 119 GLN A N 1
ATOM 967 C CA . GLN A 1 119 ? 1.113 -0.485 26.023 1.00 60.19 119 GLN A CA 1
ATOM 968 C C . GLN A 1 119 ? -0.044 -0.682 25.032 1.00 60.19 119 GLN A C 1
ATOM 970 O O . GLN A 1 119 ? -0.894 0.195 24.952 1.00 60.19 119 GLN A O 1
ATOM 975 N N . CYS A 1 120 ? -0.134 -1.831 24.354 1.00 63.97 120 CYS A N 1
ATOM 976 C CA . CYS A 1 120 ? -1.253 -2.159 23.471 1.00 63.97 120 CYS A CA 1
ATOM 977 C C . CYS A 1 120 ? -1.948 -3.436 23.956 1.00 63.97 120 CYS A C 1
ATOM 979 O O . CYS A 1 120 ? -1.698 -4.544 23.478 1.00 63.97 120 CYS A O 1
ATOM 981 N N . SER A 1 121 ? -2.834 -3.283 24.944 1.00 61.28 121 SER A N 1
ATOM 982 C CA . SER A 1 121 ? -3.563 -4.400 25.563 1.00 61.28 121 SER A CA 1
ATOM 983 C C . SER A 1 121 ? -4.520 -5.120 24.605 1.00 61.28 121 SER A C 1
ATOM 985 O O . S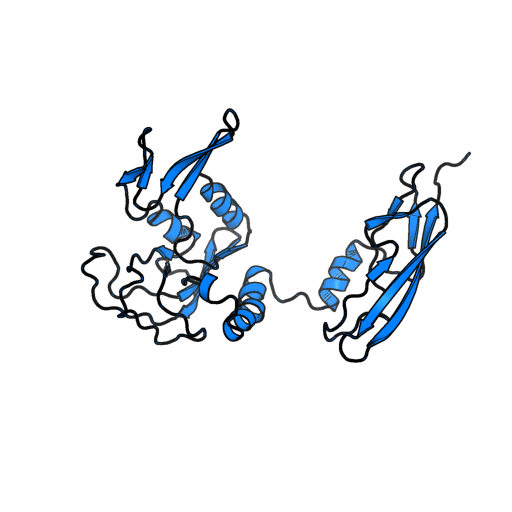ER A 1 121 ? -4.890 -6.267 24.861 1.00 61.28 121 SER A O 1
ATOM 987 N N . THR A 1 122 ? -4.893 -4.466 23.504 1.00 69.44 122 THR A N 1
ATOM 988 C CA . THR A 1 122 ? -5.792 -4.976 22.462 1.00 69.44 122 THR A CA 1
ATOM 989 C C . THR A 1 122 ? -5.064 -5.519 21.236 1.00 69.44 122 THR A C 1
ATOM 991 O O . THR A 1 122 ? -5.716 -6.091 20.363 1.00 69.44 122 THR A O 1
ATOM 994 N N . CYS A 1 123 ? -3.738 -5.372 21.149 1.00 75.44 123 CYS A N 1
ATOM 995 C CA . CYS A 1 123 ? -2.986 -5.883 20.010 1.00 75.44 123 CYS A CA 1
ATOM 996 C C . CYS A 1 123 ? -3.037 -7.419 19.982 1.00 75.44 123 CYS A C 1
ATOM 998 O O . CYS A 1 123 ? -2.903 -8.067 21.030 1.00 75.44 123 CYS A O 1
ATOM 1000 N N . PRO A 1 124 ? -3.188 -8.040 18.798 1.00 79.50 124 PRO A N 1
ATOM 1001 C CA . PRO A 1 124 ? -3.121 -9.490 18.694 1.00 79.50 124 PRO A CA 1
ATOM 1002 C C . PRO A 1 124 ? -1.739 -9.969 19.148 1.00 79.50 124 PRO A C 1
ATOM 1004 O O . PRO A 1 124 ? -0.751 -9.277 18.948 1.00 79.50 124 PRO A O 1
ATOM 1007 N N . VAL A 1 125 ? -1.629 -11.161 19.737 1.00 73.69 125 VAL A N 1
ATOM 1008 C CA . VAL A 1 125 ? -0.322 -11.703 20.182 1.00 73.69 125 VAL A CA 1
ATOM 1009 C C . VAL A 1 125 ? 0.436 -12.388 19.031 1.00 73.69 125 VAL A C 1
ATOM 1011 O O . VAL A 1 125 ? 1.642 -12.572 19.107 1.00 73.69 125 VAL A O 1
ATOM 1014 N N . ASN A 1 126 ? -0.268 -12.731 17.947 1.00 78.38 126 ASN A N 1
ATOM 1015 C CA . ASN A 1 126 ? 0.271 -13.391 16.753 1.00 78.38 126 ASN A CA 1
ATOM 1016 C C . ASN A 1 126 ? -0.257 -12.707 15.483 1.00 78.38 126 ASN A C 1
ATOM 1018 O O . ASN A 1 126 ? -0.824 -13.362 14.605 1.00 78.38 126 ASN A O 1
ATOM 1022 N N . ALA A 1 127 ? -0.170 -11.379 15.426 1.00 89.75 127 ALA A N 1
ATOM 1023 C CA . ALA A 1 127 ? -0.649 -10.642 14.269 1.00 89.75 127 ALA A CA 1
ATOM 1024 C C . ALA A 1 127 ? 0.188 -11.008 13.033 1.00 89.75 127 ALA A C 1
ATOM 1026 O O . ALA A 1 127 ? 1.420 -10.982 13.069 1.00 89.75 127 ALA A O 1
ATOM 1027 N N . ARG A 1 128 ? -0.474 -11.367 11.929 1.00 94.19 128 ARG A N 1
ATOM 1028 C CA . ARG A 1 128 ? 0.214 -11.632 10.664 1.00 94.19 128 ARG A CA 1
ATOM 1029 C C . ARG A 1 128 ? 0.494 -10.306 9.966 1.00 94.19 128 ARG A C 1
ATOM 1031 O O . ARG A 1 128 ? -0.396 -9.757 9.326 1.00 94.19 128 ARG A O 1
ATOM 1038 N N . VAL A 1 129 ? 1.733 -9.835 10.052 1.00 95.44 129 VAL A N 1
ATOM 1039 C CA . VAL A 1 129 ? 2.239 -8.747 9.205 1.00 95.44 129 VAL A CA 1
ATOM 1040 C C . VAL A 1 129 ? 2.678 -9.343 7.872 1.00 95.44 129 VAL A C 1
ATOM 1042 O O . VAL A 1 129 ? 3.480 -10.284 7.837 1.00 95.44 129 VAL A O 1
ATOM 1045 N N . ALA A 1 130 ? 2.136 -8.831 6.772 1.00 95.94 130 ALA A N 1
ATOM 1046 C CA . ALA A 1 130 ? 2.378 -9.376 5.443 1.00 95.94 130 ALA A CA 1
ATOM 1047 C C . ALA A 1 130 ? 2.198 -8.324 4.347 1.00 95.94 130 ALA A C 1
ATOM 1049 O O . ALA A 1 130 ? 1.377 -7.429 4.495 1.00 95.94 130 ALA A O 1
ATOM 1050 N N . THR A 1 131 ? 2.882 -8.515 3.218 1.00 95.88 131 THR A N 1
ATOM 1051 C CA . THR A 1 131 ? 2.435 -7.963 1.934 1.00 95.88 131 THR A CA 1
ATOM 1052 C C . THR A 1 131 ? 1.368 -8.886 1.377 1.00 95.88 131 THR A C 1
ATOM 1054 O O . THR A 1 131 ? 1.579 -10.104 1.306 1.00 95.88 131 THR A O 1
ATOM 1057 N N . TYR A 1 132 ? 0.237 -8.346 0.945 1.00 97.31 132 TYR A N 1
ATOM 1058 C CA . TYR A 1 132 ? -0.889 -9.152 0.489 1.00 97.31 132 TYR A CA 1
ATOM 1059 C C . TYR A 1 132 ? -1.721 -8.426 -0.570 1.00 97.31 132 TYR A C 1
ATOM 1061 O O . TYR A 1 132 ? -1.587 -7.223 -0.780 1.00 97.31 132 TYR A O 1
ATOM 1069 N N . GLN A 1 133 ? -2.585 -9.179 -1.250 1.00 96.06 133 GLN A N 1
ATOM 1070 C CA . GLN A 1 133 ? -3.667 -8.623 -2.059 1.00 96.06 133 GLN A CA 1
ATOM 1071 C C . GLN A 1 133 ? -5.026 -9.027 -1.471 1.00 96.06 133 GLN A C 1
ATOM 1073 O O . GLN A 1 133 ? -5.202 -10.162 -1.022 1.00 96.06 133 GLN A O 1
ATOM 1078 N N . MET A 1 134 ? -5.998 -8.128 -1.528 1.00 97.19 134 MET A N 1
ATOM 1079 C CA . MET A 1 134 ? -7.381 -8.345 -1.114 1.00 97.19 134 MET A CA 1
ATOM 1080 C C . MET A 1 134 ? -8.304 -7.973 -2.272 1.00 97.19 134 MET A C 1
ATOM 1082 O O . MET A 1 134 ? -8.249 -6.855 -2.775 1.00 97.19 134 MET A O 1
ATOM 1086 N N . ASN A 1 135 ? -9.143 -8.901 -2.726 1.00 96.31 135 ASN A N 1
ATOM 1087 C CA . ASN A 1 135 ? -10.161 -8.570 -3.722 1.00 96.31 135 ASN A CA 1
ATOM 1088 C C . ASN A 1 135 ? -11.355 -7.923 -3.018 1.00 96.31 135 ASN A C 1
ATOM 1090 O O . ASN A 1 135 ? -11.784 -8.406 -1.976 1.00 96.31 135 ASN A O 1
ATOM 1094 N N . TYR A 1 136 ? -11.928 -6.874 -3.604 1.00 95.94 136 TYR A N 1
ATOM 1095 C CA . TYR A 1 136 ? -13.130 -6.243 -3.063 1.00 95.94 136 TYR A CA 1
ATOM 1096 C C . TYR A 1 136 ? -14.027 -5.734 -4.189 1.00 95.94 136 TYR A C 1
ATOM 1098 O O . TYR A 1 136 ? -13.623 -4.913 -5.015 1.00 95.94 136 TYR A O 1
ATOM 1106 N N . GLY A 1 137 ? -15.264 -6.233 -4.237 1.00 95.44 137 GLY A N 1
ATOM 1107 C CA . GLY A 1 137 ? -16.158 -6.001 -5.370 1.00 95.44 137 GLY A CA 1
ATOM 1108 C C . GLY A 1 137 ? -15.522 -6.478 -6.680 1.00 95.44 137 GLY A C 1
ATOM 1109 O O . GLY A 1 137 ? -15.162 -7.646 -6.807 1.00 95.44 137 GLY A O 1
ATOM 1110 N N . LYS A 1 138 ? -15.394 -5.576 -7.658 1.00 94.62 138 LYS A N 1
ATOM 1111 C CA . LYS A 1 138 ? -14.763 -5.859 -8.959 1.00 94.62 138 LYS A CA 1
ATOM 1112 C C . LYS A 1 138 ? -13.264 -5.551 -8.999 1.00 94.62 138 LYS A C 1
ATOM 1114 O O . LYS A 1 138 ? -12.624 -5.861 -10.000 1.00 94.62 138 LYS A O 1
ATOM 1119 N N . GLY A 1 139 ? -12.730 -4.889 -7.976 1.00 96.25 139 GLY A N 1
ATOM 1120 C CA . GLY A 1 139 ? -11.343 -4.440 -7.922 1.00 96.25 139 GLY A CA 1
ATOM 1121 C C . GLY A 1 139 ? -10.545 -5.152 -6.841 1.00 96.25 139 GLY A C 1
ATOM 1122 O O . GLY A 1 139 ? -10.902 -6.241 -6.379 1.00 96.25 139 GLY A O 1
ATOM 1123 N N . LYS A 1 140 ? -9.432 -4.534 -6.447 1.00 96.00 140 LYS A N 1
ATOM 1124 C CA . LYS A 1 140 ? -8.541 -5.077 -5.420 1.00 96.00 140 LYS A CA 1
ATOM 1125 C C . LYS A 1 140 ? -7.729 -4.005 -4.700 1.00 96.00 140 LYS A C 1
ATOM 1127 O O . LYS A 1 140 ? -7.488 -2.918 -5.221 1.00 96.00 140 LYS A O 1
ATOM 1132 N N . VAL A 1 141 ? -7.252 -4.366 -3.522 1.00 97.81 141 VAL A N 1
ATOM 1133 C CA . VAL A 1 141 ? -6.229 -3.657 -2.760 1.00 97.81 141 VAL A CA 1
ATOM 1134 C C . VAL A 1 141 ? -4.972 -4.517 -2.738 1.00 97.81 141 VAL A C 1
ATOM 1136 O O . VAL A 1 141 ? -5.051 -5.740 -2.630 1.00 97.81 141 VAL A O 1
ATOM 1139 N N . ILE A 1 142 ? -3.814 -3.885 -2.861 1.00 98.00 142 ILE A N 1
ATOM 1140 C CA . ILE A 1 142 ? -2.518 -4.472 -2.535 1.00 98.00 142 ILE A CA 1
ATOM 1141 C C . ILE A 1 142 ? -1.941 -3.612 -1.424 1.00 98.00 142 ILE A C 1
ATOM 1143 O O . ILE A 1 142 ? -1.857 -2.398 -1.579 1.00 98.00 142 ILE A O 1
ATOM 1147 N N . ASP A 1 143 ? -1.559 -4.222 -0.317 1.00 97.81 143 ASP A N 1
ATOM 1148 C CA . ASP A 1 143 ? -0.992 -3.512 0.824 1.00 97.81 143 ASP A CA 1
ATOM 1149 C C . ASP A 1 143 ? 0.346 -4.164 1.171 1.00 97.81 143 ASP A C 1
ATOM 1151 O O . ASP A 1 143 ? 0.463 -5.397 1.203 1.00 97.81 143 ASP A O 1
ATOM 1155 N N . LEU A 1 144 ? 1.379 -3.341 1.350 1.00 97.12 144 LEU A N 1
ATOM 1156 C CA . LEU A 1 144 ? 2.712 -3.812 1.717 1.00 97.12 144 LEU A CA 1
ATOM 1157 C C . LEU A 1 144 ? 2.792 -4.268 3.176 1.00 97.12 144 LEU A C 1
ATOM 1159 O O . LEU A 1 144 ? 3.714 -5.001 3.529 1.00 97.12 144 LEU A O 1
ATOM 1163 N N . GLY A 1 145 ? 1.858 -3.825 4.017 1.00 95.75 145 GLY A N 1
ATOM 1164 C CA . GLY A 1 145 ? 1.763 -4.149 5.436 1.00 95.75 145 GLY A CA 1
ATOM 1165 C C . GLY A 1 145 ? 2.883 -3.582 6.306 1.00 95.75 145 GLY A C 1
ATOM 1166 O O . GLY A 1 145 ? 2.901 -3.840 7.505 1.00 95.75 145 GLY A O 1
ATOM 1167 N N . ILE A 1 146 ? 3.806 -2.819 5.725 1.00 95.06 146 ILE A N 1
ATOM 1168 C CA . ILE A 1 146 ? 4.957 -2.209 6.389 1.00 95.06 146 ILE A CA 1
ATOM 1169 C C . ILE A 1 146 ? 5.109 -0.764 5.930 1.00 95.06 146 ILE A C 1
ATOM 1171 O O . ILE A 1 146 ? 4.655 -0.390 4.847 1.00 95.06 146 ILE A O 1
ATOM 1175 N N . TRP A 1 147 ? 5.802 0.041 6.729 1.00 93.44 147 TRP A N 1
ATOM 1176 C CA . TRP A 1 147 ? 6.065 1.432 6.388 1.00 93.44 147 TRP A CA 1
ATOM 1177 C C . TRP A 1 147 ? 7.110 1.591 5.258 1.00 93.44 147 TRP A C 1
ATOM 1179 O O . TRP A 1 147 ? 8.326 1.631 5.492 1.00 93.44 147 TRP A O 1
ATOM 1189 N N . GLY A 1 148 ? 6.628 1.709 4.015 1.00 90.81 148 GLY A N 1
ATOM 1190 C CA . GLY A 1 148 ? 7.445 1.763 2.800 1.00 90.81 148 GLY A CA 1
ATOM 1191 C C . GLY A 1 148 ? 8.319 3.006 2.633 1.00 90.81 148 GLY A C 1
ATOM 1192 O O . GLY A 1 148 ? 9.336 2.915 1.943 1.00 90.81 148 GLY A O 1
ATOM 1193 N N . HIS A 1 149 ? 8.031 4.127 3.306 1.00 87.69 149 HIS A N 1
ATOM 1194 C CA . HIS A 1 149 ? 8.886 5.323 3.274 1.00 87.69 149 HIS A CA 1
ATOM 1195 C C . HIS A 1 149 ? 10.356 5.036 3.626 1.00 87.69 149 HIS A C 1
ATOM 1197 O O . HIS A 1 149 ? 11.255 5.718 3.145 1.00 87.69 149 HIS A O 1
ATOM 1203 N N . THR A 1 150 ? 10.639 4.002 4.421 1.00 89.06 150 THR A N 1
ATOM 1204 C CA . THR A 1 150 ? 12.015 3.604 4.771 1.00 89.06 150 THR A CA 1
ATOM 1205 C C . THR A 1 150 ? 12.742 2.830 3.659 1.00 89.06 150 THR A C 1
ATOM 1207 O O . THR A 1 150 ? 13.963 2.678 3.706 1.00 89.06 150 THR A O 1
ATOM 1210 N N . LEU A 1 151 ? 12.021 2.365 2.634 1.00 90.50 151 LEU A N 1
ATOM 1211 C CA . LEU A 1 151 ? 12.507 1.430 1.615 1.00 90.50 151 LEU A CA 1
ATOM 1212 C C . LEU A 1 151 ? 12.806 2.076 0.257 1.00 90.50 151 LEU A C 1
ATOM 1214 O O . LEU A 1 151 ? 13.232 1.386 -0.665 1.00 90.50 151 LEU A O 1
ATOM 1218 N N . TRP A 1 152 ? 12.650 3.392 0.114 1.00 90.25 152 TRP A N 1
ATOM 1219 C CA . TRP A 1 152 ? 12.762 4.083 -1.180 1.00 90.25 152 TRP A CA 1
ATOM 1220 C C . TRP A 1 152 ? 14.137 3.974 -1.871 1.00 90.25 152 TRP A C 1
ATOM 1222 O O . TRP A 1 152 ? 14.233 4.160 -3.080 1.00 90.25 152 TRP A O 1
ATOM 1232 N N . ARG A 1 153 ? 15.210 3.667 -1.125 1.00 88.88 153 ARG A N 1
ATOM 1233 C CA . ARG A 1 153 ? 16.558 3.376 -1.667 1.00 88.88 153 ARG A CA 1
ATOM 1234 C C . ARG A 1 153 ? 16.904 1.888 -1.696 1.00 88.88 153 ARG A C 1
ATOM 1236 O O . ARG A 1 153 ? 18.024 1.528 -2.054 1.00 88.88 153 ARG A O 1
ATOM 1243 N N . ASN A 1 154 ? 15.995 1.016 -1.274 1.00 83.62 154 ASN A N 1
ATOM 1244 C CA . ASN A 1 154 ? 16.251 -0.412 -1.206 1.00 83.62 154 ASN A CA 1
ATOM 1245 C C . A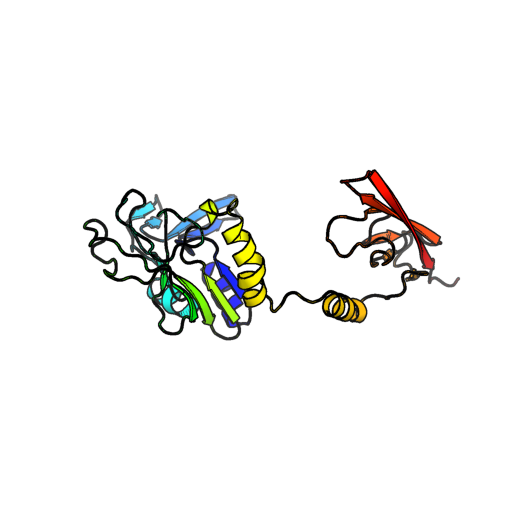SN A 1 154 ? 16.016 -1.052 -2.582 1.00 83.62 154 ASN A C 1
ATOM 1247 O O . ASN A 1 154 ? 14.883 -1.203 -3.027 1.00 83.62 154 ASN A O 1
ATOM 1251 N N . THR A 1 155 ? 17.090 -1.464 -3.252 1.00 82.44 155 THR A N 1
ATOM 1252 C CA . THR A 1 155 ? 17.021 -2.040 -4.605 1.00 82.44 155 THR A CA 1
ATOM 1253 C C . THR A 1 155 ? 16.266 -3.368 -4.663 1.00 82.44 155 THR A C 1
ATOM 1255 O O . THR A 1 155 ? 15.600 -3.640 -5.657 1.00 82.44 155 THR A O 1
ATOM 1258 N N . VAL A 1 156 ? 16.310 -4.184 -3.604 1.00 79.81 156 VAL A N 1
ATOM 1259 C CA . VAL A 1 156 ? 15.537 -5.437 -3.517 1.00 79.81 156 VAL A CA 1
ATOM 1260 C C . VAL A 1 156 ? 14.041 -5.133 -3.451 1.00 79.81 156 VAL A C 1
ATOM 1262 O O . VAL A 1 156 ? 13.250 -5.789 -4.127 1.00 79.81 156 VAL A O 1
ATOM 1265 N N . PHE A 1 157 ? 13.659 -4.114 -2.680 1.00 86.00 157 PHE A N 1
ATOM 1266 C CA . PHE A 1 157 ? 12.284 -3.637 -2.605 1.00 86.00 157 PHE A CA 1
ATOM 1267 C C . PHE A 1 157 ? 11.808 -3.057 -3.938 1.00 86.00 157 PHE A C 1
ATOM 1269 O O . PHE A 1 157 ? 10.756 -3.468 -4.414 1.00 86.00 157 PHE A O 1
ATOM 1276 N N . LEU A 1 158 ? 12.584 -2.166 -4.565 1.00 86.12 158 LEU A N 1
ATOM 1277 C CA . LEU A 1 158 ? 12.226 -1.571 -5.859 1.00 86.12 158 LEU A CA 1
ATOM 1278 C C . LEU A 1 158 ? 12.051 -2.649 -6.937 1.00 86.12 158 LEU A C 1
ATOM 1280 O O . LEU A 1 158 ? 11.028 -2.681 -7.612 1.00 86.12 158 LEU A O 1
ATOM 1284 N N . ASN A 1 159 ? 12.966 -3.623 -7.004 1.00 75.44 159 ASN A N 1
ATOM 1285 C CA . ASN A 1 159 ? 12.834 -4.759 -7.917 1.00 75.44 159 ASN A CA 1
ATOM 1286 C C . ASN A 1 159 ? 11.574 -5.590 -7.638 1.00 75.44 159 ASN A C 1
ATOM 1288 O O . ASN A 1 159 ? 10.912 -6.031 -8.576 1.00 75.44 159 ASN A O 1
ATOM 1292 N N . TYR A 1 160 ? 11.234 -5.830 -6.370 1.00 80.75 160 TYR A N 1
ATOM 1293 C CA . TYR A 1 160 ? 9.997 -6.523 -6.010 1.00 80.75 160 TYR A CA 1
ATOM 1294 C C . TYR A 1 160 ? 8.756 -5.698 -6.381 1.00 80.75 160 TYR A C 1
ATOM 1296 O O . TYR A 1 160 ? 7.781 -6.241 -6.899 1.00 80.75 160 TYR A O 1
ATOM 1304 N N . PHE A 1 161 ? 8.789 -4.385 -6.164 1.00 85.56 161 PHE A N 1
ATOM 1305 C CA . PHE A 1 161 ? 7.691 -3.495 -6.510 1.00 85.56 161 PHE A CA 1
ATOM 1306 C C . PHE A 1 161 ? 7.437 -3.497 -8.025 1.00 85.56 161 PHE A C 1
ATOM 1308 O O . PHE A 1 161 ? 6.316 -3.771 -8.456 1.00 85.56 161 PHE A O 1
ATOM 1315 N N . ASP A 1 162 ? 8.489 -3.321 -8.823 1.00 80.75 162 ASP A N 1
ATOM 1316 C CA . ASP A 1 162 ? 8.402 -3.245 -10.283 1.00 80.75 162 ASP A CA 1
ATOM 1317 C C . ASP A 1 162 ? 8.023 -4.580 -10.930 1.00 80.75 162 ASP A C 1
ATOM 1319 O O . ASP A 1 162 ? 7.229 -4.615 -11.868 1.00 80.75 162 ASP A O 1
ATOM 1323 N N . ASN A 1 163 ? 8.556 -5.696 -10.421 1.00 77.69 163 ASN A N 1
ATOM 1324 C CA . ASN A 1 163 ? 8.386 -7.006 -11.056 1.00 77.69 163 ASN A CA 1
ATOM 1325 C C . ASN A 1 163 ? 7.271 -7.862 -10.442 1.00 77.69 163 ASN A C 1
ATOM 1327 O O . ASN A 1 163 ? 6.906 -8.888 -11.019 1.00 77.69 163 ASN A O 1
ATOM 1331 N N . VAL A 1 164 ? 6.721 -7.477 -9.286 1.00 78.06 164 VAL A N 1
ATOM 1332 C CA . VAL A 1 164 ? 5.646 -8.226 -8.613 1.00 78.06 164 VAL A CA 1
ATOM 1333 C C . VAL A 1 164 ? 4.439 -7.340 -8.335 1.00 78.06 164 VAL A C 1
ATOM 1335 O O . VAL A 1 164 ? 3.339 -7.669 -8.773 1.00 78.06 164 VAL A O 1
ATOM 1338 N N . ILE A 1 165 ? 4.614 -6.211 -7.647 1.00 87.31 165 ILE A N 1
ATOM 1339 C CA . ILE A 1 165 ? 3.478 -5.382 -7.215 1.00 87.31 165 ILE A CA 1
ATOM 1340 C C . ILE A 1 165 ? 2.795 -4.698 -8.399 1.00 87.31 165 ILE A C 1
ATOM 1342 O O . ILE A 1 165 ? 1.581 -4.847 -8.555 1.00 87.31 165 ILE A O 1
ATOM 1346 N N . ILE A 1 166 ? 3.551 -4.016 -9.264 1.00 85.56 166 ILE A N 1
ATOM 1347 C CA . ILE A 1 166 ? 3.002 -3.353 -10.455 1.00 85.56 166 ILE A CA 1
ATOM 1348 C C . ILE A 1 166 ? 2.281 -4.365 -11.369 1.00 85.56 166 ILE A C 1
ATOM 1350 O O . ILE A 1 166 ? 1.120 -4.112 -11.709 1.00 85.56 166 ILE A O 1
ATOM 1354 N N . PRO A 1 167 ? 2.863 -5.540 -11.697 1.00 81.88 167 PRO A N 1
ATOM 1355 C CA . PRO A 1 167 ? 2.183 -6.550 -12.501 1.00 81.88 167 PRO A CA 1
ATOM 1356 C C . PRO A 1 167 ? 0.882 -7.086 -11.897 1.00 81.88 167 PRO A C 1
ATOM 1358 O O . PRO A 1 167 ? -0.084 -7.350 -12.612 1.00 81.88 167 PRO A O 1
ATOM 1361 N N . ILE A 1 168 ? 0.819 -7.248 -10.572 1.00 80.50 168 ILE A N 1
ATOM 1362 C CA . ILE A 1 168 ? -0.416 -7.665 -9.890 1.00 80.50 168 ILE A CA 1
ATOM 1363 C C . ILE A 1 168 ? -1.464 -6.543 -9.926 1.00 80.50 168 ILE A C 1
ATOM 1365 O O . ILE A 1 168 ? -2.666 -6.828 -10.039 1.00 80.50 168 ILE A O 1
ATOM 1369 N N . ALA A 1 169 ? -1.017 -5.288 -9.826 1.00 89.62 169 ALA A N 1
ATOM 1370 C CA . ALA A 1 169 ? -1.880 -4.120 -9.745 1.00 89.62 169 ALA A CA 1
ATOM 1371 C C . ALA A 1 169 ? -2.522 -3.750 -11.086 1.00 89.62 169 ALA A C 1
ATOM 1373 O O . ALA A 1 169 ? -3.724 -3.477 -11.143 1.00 89.62 169 ALA A O 1
ATOM 1374 N N . LEU A 1 170 ? -1.712 -3.739 -12.146 1.00 84.19 170 LEU A N 1
ATOM 1375 C CA . LEU A 1 170 ? -2.062 -3.191 -13.459 1.00 84.19 170 LEU A CA 1
ATOM 1376 C C . LEU A 1 170 ? -2.162 -4.262 -14.559 1.00 84.19 170 LEU A C 1
ATOM 1378 O O . LEU A 1 170 ? -2.555 -3.948 -15.682 1.00 84.19 170 LEU A O 1
ATOM 1382 N N . GLY A 1 171 ? -1.855 -5.522 -14.237 1.00 71.62 171 GLY A N 1
ATOM 1383 C CA . GLY A 1 171 ? -1.645 -6.590 -15.215 1.00 71.62 171 GLY A CA 1
ATOM 1384 C C . GLY A 1 171 ? -0.166 -6.715 -15.594 1.00 71.62 171 GLY A C 1
ATOM 1385 O O . GLY A 1 171 ? 0.622 -5.837 -15.240 1.00 71.62 171 GLY A O 1
ATOM 1386 N N . PRO A 1 172 ? 0.237 -7.802 -16.285 1.00 57.16 172 PRO A N 1
ATOM 1387 C CA . PRO A 1 172 ? 1.628 -7.986 -16.693 1.00 57.16 172 PRO A CA 1
ATOM 1388 C C . PRO A 1 172 ? 2.134 -6.731 -17.415 1.00 57.16 172 PRO A C 1
ATOM 1390 O O . PRO A 1 172 ? 1.327 -6.074 -18.086 1.00 57.16 172 PRO A O 1
ATOM 1393 N N . PRO A 1 173 ? 3.436 -6.399 -17.301 1.00 54.56 173 PRO A N 1
ATOM 1394 C CA . PRO A 1 173 ? 4.020 -5.320 -18.077 1.00 54.56 173 PRO A CA 1
ATOM 1395 C C . PRO A 1 173 ? 3.584 -5.515 -19.519 1.00 54.56 173 PRO A C 1
ATOM 1397 O O . PRO A 1 173 ? 3.759 -6.599 -20.084 1.00 54.56 173 PRO A O 1
ATOM 1400 N N . VAL A 1 174 ? 2.921 -4.501 -20.064 1.00 52.91 174 VAL A N 1
ATOM 1401 C CA . VAL A 1 174 ? 2.473 -4.537 -21.446 1.00 52.91 174 VAL A CA 1
ATOM 1402 C C . VAL A 1 174 ? 3.743 -4.743 -22.259 1.00 52.91 174 VAL A C 1
ATOM 1404 O O . VAL A 1 174 ? 4.641 -3.903 -22.197 1.00 52.91 174 VAL A O 1
ATOM 1407 N N . THR A 1 175 ? 3.876 -5.884 -22.939 1.00 55.88 175 THR A N 1
ATOM 1408 C CA . THR A 1 175 ? 5.059 -6.094 -23.777 1.00 55.88 175 THR A CA 1
ATOM 1409 C C . THR A 1 175 ? 5.102 -4.981 -24.814 1.00 55.88 175 THR A C 1
ATOM 1411 O O . THR A 1 175 ? 4.059 -4.439 -25.183 1.00 55.88 175 THR A O 1
ATOM 1414 N N . GLU A 1 176 ? 6.287 -4.634 -25.304 1.00 50.72 176 GLU A N 1
ATOM 1415 C CA . GLU A 1 176 ? 6.444 -3.599 -26.330 1.00 50.72 176 GLU A CA 1
ATOM 1416 C C . GLU A 1 176 ? 5.457 -3.803 -27.497 1.00 50.72 176 GLU A C 1
ATOM 1418 O O . GLU A 1 176 ? 4.763 -2.874 -27.900 1.00 50.72 176 GLU A O 1
ATOM 1423 N N . MET A 1 177 ? 5.245 -5.055 -27.923 1.00 52.91 177 MET A N 1
ATOM 1424 C CA . MET A 1 177 ? 4.235 -5.416 -28.925 1.00 52.91 177 MET A CA 1
ATOM 1425 C C . MET A 1 177 ? 2.789 -5.122 -28.503 1.00 52.91 177 MET A C 1
ATOM 1427 O O . MET A 1 177 ? 1.999 -4.657 -29.319 1.00 52.91 177 MET A O 1
ATOM 1431 N N . GLN A 1 178 ? 2.417 -5.378 -27.249 1.00 53.22 178 GLN A N 1
ATOM 1432 C CA . GLN A 1 178 ? 1.070 -5.102 -26.743 1.00 53.22 178 GLN A CA 1
ATOM 1433 C C . GLN A 1 178 ? 0.836 -3.600 -26.520 1.00 53.22 178 GLN A C 1
ATOM 1435 O O . GLN A 1 178 ? -0.282 -3.122 -26.723 1.00 53.22 178 GLN A O 1
ATOM 1440 N N . TYR A 1 179 ? 1.871 -2.843 -26.139 1.00 52.41 179 TYR A N 1
ATOM 1441 C CA . TYR A 1 179 ? 1.807 -1.388 -26.009 1.00 52.41 179 TYR A CA 1
ATOM 1442 C C . TYR A 1 179 ? 1.629 -0.774 -27.394 1.00 52.41 179 TYR A C 1
ATOM 1444 O O . TYR A 1 179 ? 0.655 -0.061 -27.624 1.00 52.41 179 TYR A O 1
ATOM 1452 N N . LEU A 1 180 ? 2.481 -1.161 -28.347 1.00 48.84 180 LEU A N 1
ATOM 1453 C CA . LEU A 1 180 ? 2.381 -0.736 -29.739 1.00 48.84 180 LEU A CA 1
ATOM 1454 C C . LEU A 1 180 ? 1.048 -1.149 -30.371 1.00 48.84 180 LEU A C 1
ATOM 1456 O O . LEU A 1 180 ? 0.462 -0.331 -31.064 1.00 48.84 180 LEU A O 1
ATOM 1460 N N . GLN A 1 181 ? 0.493 -2.334 -30.095 1.00 50.66 181 GLN A N 1
ATOM 1461 C CA . GLN A 1 181 ? -0.841 -2.727 -30.585 1.00 50.66 181 GLN A CA 1
ATOM 1462 C C . GLN A 1 181 ? -1.978 -1.890 -29.983 1.00 50.66 181 GLN A C 1
ATOM 1464 O O . GLN A 1 181 ? -2.884 -1.465 -30.701 1.00 50.66 181 GLN A O 1
ATOM 1469 N N . LYS A 1 182 ? -1.944 -1.628 -28.671 1.00 45.53 182 LYS A N 1
ATOM 1470 C CA . LYS A 1 182 ? -2.974 -0.836 -27.979 1.00 45.53 182 LYS A CA 1
ATOM 1471 C C . LYS A 1 182 ? -2.930 0.633 -28.408 1.00 45.53 182 LYS A C 1
ATOM 1473 O O . LYS A 1 182 ? -3.975 1.262 -28.555 1.00 45.53 182 LYS A O 1
ATOM 1478 N N . VAL A 1 183 ? -1.735 1.144 -28.682 1.00 46.19 183 VAL A N 1
ATOM 1479 C CA . VAL A 1 183 ? -1.487 2.492 -29.203 1.00 46.19 183 VAL A CA 1
ATOM 1480 C C . VAL A 1 183 ? -1.802 2.589 -30.707 1.00 46.19 183 VAL A C 1
ATOM 1482 O O . VAL A 1 183 ? -2.432 3.558 -31.124 1.00 46.19 183 VAL A O 1
ATOM 1485 N N . SER A 1 184 ? -1.507 1.550 -31.501 1.00 48.12 184 SER A N 1
ATOM 1486 C CA . SER A 1 184 ? -1.841 1.455 -32.940 1.00 48.12 184 SER A CA 1
ATOM 1487 C C . SER A 1 184 ? -3.344 1.486 -33.214 1.00 48.12 184 SER A C 1
ATOM 1489 O O . SER A 1 184 ? -3.759 1.860 -34.304 1.00 48.12 184 SER A O 1
ATOM 1491 N N . SER A 1 185 ? -4.179 1.108 -32.239 1.00 44.94 185 SER A N 1
ATOM 1492 C CA . SER A 1 185 ? -5.638 1.188 -32.388 1.00 44.94 185 SER A CA 1
ATOM 1493 C C . SER A 1 185 ? -6.188 2.623 -32.378 1.00 44.94 185 SER A C 1
ATOM 1495 O O . SER A 1 185 ? -7.332 2.820 -32.773 1.00 44.94 185 SER A O 1
ATOM 1497 N N . ASN A 1 186 ? -5.384 3.619 -31.967 1.00 45.44 186 ASN A N 1
ATOM 1498 C CA . ASN A 1 186 ? -5.809 5.017 -31.819 1.00 45.44 186 ASN A CA 1
ATOM 1499 C C . ASN A 1 186 ? -4.830 6.059 -32.408 1.00 45.44 186 ASN A C 1
ATOM 1501 O O . ASN A 1 186 ? -5.051 7.253 -32.220 1.00 45.44 186 ASN A O 1
ATOM 1505 N N . ILE A 1 187 ? -3.750 5.655 -33.093 1.00 48.22 187 ILE A N 1
ATOM 1506 C CA . ILE A 1 187 ? -2.741 6.572 -33.658 1.00 48.22 187 ILE A CA 1
ATOM 1507 C C . ILE A 1 187 ? -2.348 6.111 -35.067 1.00 48.22 187 ILE A C 1
ATOM 1509 O O . ILE A 1 187 ? -2.156 4.918 -35.297 1.00 48.22 187 ILE A O 1
ATOM 1513 N N . ASN A 1 188 ? -2.198 7.057 -36.003 1.00 52.06 188 ASN A N 1
ATOM 1514 C CA . ASN A 1 188 ? -1.629 6.788 -37.325 1.00 52.06 188 ASN A CA 1
ATOM 1515 C C . ASN A 1 188 ? -0.196 6.262 -37.164 1.00 52.06 188 ASN A C 1
ATOM 1517 O O . ASN A 1 188 ? 0.715 7.003 -36.801 1.00 52.06 188 ASN A O 1
ATOM 1521 N N . ASN A 1 189 ? -0.023 4.967 -37.421 1.00 52.00 189 ASN A N 1
ATOM 1522 C CA . ASN A 1 189 ? 1.194 4.205 -37.140 1.00 52.00 189 ASN A CA 1
ATOM 1523 C C . ASN A 1 189 ? 2.297 4.388 -38.200 1.00 52.00 189 ASN A C 1
ATOM 1525 O O . ASN A 1 189 ? 3.231 3.595 -38.270 1.00 52.00 189 ASN A O 1
ATOM 1529 N N . ASP A 1 190 ? 2.161 5.401 -39.054 1.00 56.00 190 ASP A N 1
ATOM 1530 C CA . ASP A 1 190 ? 3.085 5.683 -40.142 1.00 56.00 190 ASP A CA 1
ATOM 1531 C C . ASP A 1 190 ? 3.766 7.030 -39.892 1.00 56.00 190 ASP A C 1
ATOM 1533 O O . ASP A 1 190 ? 3.267 8.097 -40.248 1.00 56.00 190 ASP A O 1
ATOM 1537 N N . THR A 1 191 ? 4.918 6.989 -39.222 1.00 58.22 191 THR A N 1
ATOM 1538 C CA . THR A 1 191 ? 5.760 8.172 -39.016 1.00 58.22 191 THR A CA 1
ATOM 1539 C C . THR A 1 191 ? 6.538 8.549 -40.275 1.00 58.22 191 THR A C 1
ATOM 1541 O O . THR A 1 191 ? 7.363 9.454 -40.203 1.00 58.22 191 THR A O 1
ATOM 1544 N N . SER A 1 192 ? 6.329 7.882 -41.421 1.00 57.75 192 SER A N 1
ATOM 1545 C CA . SER A 1 192 ? 7.019 8.256 -42.657 1.00 57.75 192 SER A CA 1
ATOM 1546 C C . SER A 1 192 ? 6.515 9.589 -43.212 1.00 57.75 192 SER A C 1
ATOM 1548 O O . SER A 1 192 ? 7.337 10.328 -43.742 1.00 57.75 192 SER A O 1
ATOM 1550 N N . ASN A 1 193 ? 5.234 9.942 -43.005 1.00 68.69 193 ASN A N 1
ATOM 1551 C CA . ASN A 1 193 ? 4.647 11.278 -43.196 1.00 68.69 193 ASN A CA 1
ATOM 1552 C C . ASN A 1 193 ? 3.283 11.374 -42.481 1.00 68.69 193 ASN A C 1
ATOM 1554 O O . ASN A 1 193 ? 2.362 10.624 -42.798 1.00 68.69 193 ASN A O 1
ATOM 1558 N N . ILE A 1 194 ? 3.115 12.326 -41.560 1.00 78.81 194 ILE A N 1
ATOM 1559 C CA . ILE A 1 194 ? 1.863 12.502 -40.807 1.00 78.81 194 ILE A CA 1
ATOM 1560 C C . ILE A 1 194 ? 1.008 13.575 -41.474 1.00 78.81 194 ILE A C 1
ATOM 1562 O O . ILE A 1 194 ? 1.412 14.733 -41.524 1.00 78.81 194 ILE A O 1
ATOM 1566 N N . LEU A 1 195 ? -0.183 13.204 -41.945 1.00 84.06 195 LEU A N 1
ATOM 1567 C CA . LEU A 1 195 ? -1.150 14.118 -42.558 1.00 84.06 195 LEU A CA 1
ATOM 1568 C C . LEU A 1 195 ? -2.328 14.378 -41.610 1.00 84.06 195 LEU A C 1
ATOM 1570 O O . LEU A 1 195 ? -2.990 13.434 -41.175 1.00 84.06 195 LEU A O 1
ATOM 1574 N N . VAL A 1 196 ? -2.596 15.648 -41.297 1.00 83.50 196 VAL A N 1
ATOM 1575 C CA . VAL A 1 196 ? -3.682 16.069 -40.394 1.00 83.50 196 VAL A CA 1
ATOM 1576 C C . VAL A 1 196 ? -4.411 17.286 -40.971 1.00 83.50 196 VAL A C 1
ATOM 1578 O O . VAL A 1 196 ? -3.798 18.163 -41.569 1.00 83.50 196 VAL A O 1
ATOM 1581 N N . ALA A 1 197 ? -5.726 17.366 -40.783 1.00 85.38 197 ALA A N 1
ATOM 1582 C CA . ALA A 1 197 ? -6.506 18.553 -41.133 1.00 85.38 197 ALA A CA 1
ATOM 1583 C C . ALA A 1 197 ? -6.336 19.666 -40.084 1.00 85.38 197 ALA A C 1
ATOM 1585 O O . ALA A 1 197 ? -6.349 19.398 -38.881 1.00 85.38 197 ALA A O 1
ATOM 1586 N N . ALA A 1 198 ? -6.231 20.921 -40.523 1.00 86.50 198 ALA A N 1
ATOM 1587 C CA . ALA A 1 198 ? -6.211 22.076 -39.633 1.00 86.50 198 ALA A CA 1
ATOM 1588 C C . ALA A 1 198 ? -7.497 22.158 -38.790 1.00 86.50 198 ALA A C 1
ATOM 1590 O O . ALA A 1 198 ? -8.604 21.974 -39.289 1.00 86.50 198 ALA A O 1
ATOM 1591 N N . THR A 1 199 ? -7.349 22.483 -37.505 1.00 86.62 199 THR A N 1
ATOM 1592 C CA . THR A 1 199 ? -8.479 22.706 -36.577 1.00 86.62 199 THR A CA 1
ATOM 1593 C C . THR A 1 199 ? -8.846 24.186 -36.430 1.00 86.62 199 THR A C 1
ATOM 1595 O O . THR A 1 199 ? -9.854 24.528 -35.817 1.00 86.62 199 THR A O 1
ATOM 1598 N N . GLY A 1 200 ? -8.025 25.070 -36.997 1.00 86.19 200 GLY A N 1
ATOM 1599 C CA . GLY A 1 200 ? -8.199 26.516 -37.007 1.00 86.19 200 GLY A CA 1
ATOM 1600 C C . GLY A 1 200 ? -7.033 27.206 -37.726 1.00 86.19 200 GLY A C 1
ATOM 1601 O O . GLY A 1 200 ? -6.118 26.528 -38.198 1.00 86.19 200 GLY A O 1
ATOM 1602 N N . PRO A 1 201 ? -7.004 28.550 -37.773 1.00 86.62 201 PRO A N 1
ATOM 1603 C CA . PRO A 1 201 ? -5.988 29.309 -38.515 1.00 86.62 201 PRO A CA 1
ATOM 1604 C C . PRO A 1 201 ? -4.561 29.130 -37.969 1.00 86.62 201 PRO A C 1
ATOM 1606 O O . PRO A 1 201 ? -3.588 29.402 -38.664 1.00 86.62 201 PRO A O 1
ATOM 1609 N N . SER A 1 202 ? -4.421 28.662 -36.726 1.00 87.75 202 SER A N 1
ATOM 1610 C CA . SER A 1 202 ? -3.128 28.328 -36.116 1.00 87.75 202 SER A CA 1
ATOM 1611 C C . SER A 1 202 ? -2.658 26.895 -36.412 1.00 87.75 202 SER A C 1
ATOM 1613 O O . SER A 1 202 ? -1.570 26.528 -35.978 1.00 87.75 202 SER A O 1
ATOM 1615 N N . GLY A 1 203 ? -3.452 26.096 -37.139 1.00 92.12 203 GLY A N 1
ATOM 1616 C CA . GLY A 1 203 ? -3.139 24.726 -37.546 1.00 92.12 203 GLY A CA 1
ATOM 1617 C C . GLY A 1 203 ? -3.815 23.641 -36.699 1.00 92.12 203 GLY A C 1
ATOM 1618 O O . GLY A 1 203 ? -5.001 23.751 -36.367 1.00 92.12 203 GLY A O 1
ATOM 1619 N N . ALA A 1 204 ? -3.098 22.557 -36.394 1.00 86.75 204 ALA A N 1
ATOM 1620 C CA . ALA A 1 204 ? -3.633 21.388 -35.688 1.00 86.75 204 ALA A CA 1
ATOM 1621 C C . ALA A 1 204 ? -2.705 20.907 -34.569 1.00 86.75 204 ALA A C 1
ATOM 1623 O O . ALA A 1 204 ? -1.484 20.928 -34.710 1.00 86.75 204 ALA A O 1
ATOM 1624 N N . VAL A 1 205 ? -3.285 20.437 -33.463 1.00 85.62 205 VAL A N 1
ATOM 1625 C CA . VAL A 1 205 ? -2.536 19.690 -32.445 1.00 85.62 205 VAL A CA 1
ATOM 1626 C C . VAL A 1 205 ? -2.274 18.286 -32.983 1.00 85.62 205 VAL A C 1
ATOM 1628 O O . VAL A 1 205 ? -3.220 17.572 -33.310 1.00 85.62 205 VAL A O 1
ATOM 1631 N N . VAL A 1 206 ? -1.002 17.891 -33.081 1.00 78.56 206 VAL A N 1
ATOM 1632 C CA . VAL A 1 206 ? -0.611 16.594 -33.658 1.00 78.56 206 VAL A CA 1
ATOM 1633 C C . VAL A 1 206 ? 0.128 15.755 -32.627 1.00 78.56 206 VAL A C 1
ATOM 1635 O O . VAL A 1 206 ? 1.177 16.148 -32.113 1.00 78.56 206 VAL A O 1
ATOM 1638 N N . SER A 1 207 ? -0.408 14.567 -32.354 1.00 79.38 207 SER A N 1
ATOM 1639 C CA . SER A 1 207 ? 0.252 13.529 -31.564 1.00 79.38 207 SER A CA 1
ATOM 1640 C C . SER A 1 207 ? 0.831 12.461 -32.485 1.00 79.38 207 SER A C 1
ATOM 1642 O O . SER A 1 207 ? 0.162 11.988 -33.400 1.00 79.38 207 SER A O 1
ATOM 1644 N N . TYR A 1 208 ? 2.078 12.082 -32.229 1.00 69.44 208 TYR A N 1
ATOM 1645 C CA . TYR A 1 208 ? 2.828 11.102 -33.006 1.00 69.44 208 TYR A CA 1
ATOM 1646 C C . TYR A 1 208 ? 3.710 10.218 -32.116 1.00 69.44 208 TYR A C 1
ATOM 1648 O O . TYR A 1 208 ? 4.018 10.583 -30.974 1.00 69.44 208 TYR A O 1
ATOM 1656 N N . LEU A 1 209 ? 4.131 9.075 -32.665 1.00 66.50 209 LEU A N 1
ATOM 1657 C CA . LEU A 1 209 ? 5.095 8.162 -32.048 1.00 66.50 209 LEU A CA 1
ATOM 1658 C C . LEU A 1 209 ? 6.533 8.519 -32.422 1.00 66.50 209 LEU A C 1
ATOM 1660 O O . LEU A 1 209 ? 6.802 9.091 -33.476 1.00 66.50 209 LEU A O 1
ATOM 1664 N N . LEU A 1 210 ? 7.468 8.176 -31.541 1.00 69.31 210 LEU A N 1
ATOM 1665 C CA . LEU A 1 210 ? 8.893 8.321 -31.815 1.00 69.31 210 LEU A CA 1
ATOM 1666 C C . LEU A 1 210 ? 9.303 7.368 -32.957 1.00 69.31 210 LEU A C 1
ATOM 1668 O O . LEU A 1 210 ? 8.833 6.229 -32.966 1.00 69.31 210 LEU A O 1
ATOM 1672 N N . PRO A 1 211 ? 10.171 7.790 -33.897 1.00 65.56 211 PRO A N 1
ATOM 1673 C CA . PRO A 1 211 ? 10.678 6.900 -34.938 1.00 65.56 211 PRO A CA 1
ATOM 1674 C C . PRO A 1 211 ? 11.391 5.688 -34.328 1.00 65.56 211 PRO A C 1
ATOM 1676 O O . PRO A 1 211 ? 12.252 5.857 -33.464 1.00 65.56 211 PRO A O 1
ATOM 1679 N N . SER A 1 212 ? 11.066 4.480 -34.797 1.00 61.88 212 SER A N 1
ATOM 1680 C CA . SER A 1 212 ? 11.652 3.219 -34.311 1.00 61.88 212 SER A CA 1
ATOM 1681 C C . SER A 1 212 ? 13.179 3.203 -34.374 1.00 61.88 212 SER A C 1
ATOM 1683 O O . SER A 1 212 ? 13.829 2.647 -33.497 1.00 61.88 212 SER A O 1
ATOM 1685 N N . ASP A 1 213 ? 13.751 3.876 -35.371 1.00 57.81 213 ASP A N 1
ATOM 1686 C CA . ASP A 1 213 ? 15.184 3.847 -35.685 1.00 57.81 213 ASP A CA 1
ATOM 1687 C C . ASP A 1 213 ? 16.062 4.575 -34.651 1.00 57.81 213 ASP A C 1
ATOM 1689 O O . ASP A 1 213 ? 17.288 4.478 -34.694 1.00 57.81 213 ASP A O 1
ATOM 1693 N N . ILE A 1 214 ? 15.452 5.321 -33.722 1.00 59.00 214 ILE A N 1
ATOM 1694 C CA . ILE A 1 214 ? 16.150 6.042 -32.643 1.00 59.00 214 ILE A CA 1
ATOM 1695 C C . ILE A 1 214 ? 15.741 5.568 -31.242 1.00 59.00 214 ILE A C 1
ATOM 1697 O O . ILE A 1 214 ? 16.099 6.205 -30.249 1.00 59.00 214 ILE A O 1
ATOM 1701 N N . ILE A 1 215 ? 14.991 4.466 -31.157 1.00 55.31 215 ILE A N 1
ATOM 1702 C CA . ILE A 1 215 ? 14.601 3.808 -29.909 1.00 55.31 215 ILE A CA 1
ATOM 1703 C C . ILE A 1 215 ? 15.526 2.600 -29.722 1.00 55.31 215 ILE A C 1
ATOM 1705 O O . ILE A 1 215 ? 15.560 1.708 -30.564 1.00 55.31 215 ILE A O 1
ATOM 1709 N N . ASN A 1 216 ? 16.298 2.569 -28.632 1.00 51.62 216 ASN A N 1
ATOM 1710 C CA . ASN A 1 216 ? 17.099 1.398 -28.265 1.00 51.62 216 ASN A CA 1
ATOM 1711 C C . ASN A 1 216 ? 16.426 0.647 -27.101 1.00 51.62 216 ASN A C 1
ATOM 1713 O O . ASN A 1 216 ? 15.991 1.258 -26.123 1.00 51.62 216 ASN A O 1
ATOM 1717 N N . ILE A 1 217 ? 16.368 -0.677 -27.244 1.00 50.03 217 ILE A N 1
ATOM 1718 C CA . ILE A 1 217 ? 15.625 -1.674 -26.459 1.00 50.03 217 ILE A CA 1
ATOM 1719 C C . ILE A 1 217 ? 16.104 -1.765 -24.992 1.00 50.03 217 ILE A C 1
ATOM 1721 O O . ILE A 1 217 ? 15.355 -2.216 -24.130 1.00 50.03 217 ILE A O 1
ATOM 1725 N N . ASP A 1 218 ? 17.297 -1.251 -24.670 1.00 49.53 218 ASP A N 1
ATOM 1726 C CA . ASP A 1 218 ? 17.900 -1.357 -23.329 1.00 49.53 218 ASP A CA 1
ATOM 1727 C C . ASP A 1 218 ? 17.571 -0.184 -22.373 1.00 49.53 218 ASP A C 1
ATOM 1729 O O . ASP A 1 218 ? 18.162 -0.061 -21.300 1.00 49.53 218 ASP A O 1
ATOM 1733 N N . GLY A 1 219 ? 16.647 0.717 -22.739 1.00 48.06 219 GLY A N 1
ATOM 1734 C CA . GLY A 1 219 ? 16.179 1.803 -21.854 1.00 48.06 219 GLY A CA 1
ATOM 1735 C C . GLY A 1 219 ? 17.220 2.893 -21.548 1.00 48.06 219 GLY A C 1
ATOM 1736 O O . GLY A 1 219 ? 17.018 3.727 -20.667 1.00 48.06 219 GLY A O 1
ATOM 1737 N N . GLN A 1 220 ? 18.335 2.911 -22.281 1.00 48.66 220 GLN A N 1
ATOM 1738 C CA . GLN A 1 220 ? 19.483 3.787 -22.022 1.00 48.66 220 GLN A CA 1
ATOM 1739 C C . GLN A 1 220 ? 19.369 5.183 -22.680 1.00 48.66 220 GLN A C 1
ATOM 1741 O O . GLN A 1 220 ? 20.265 6.012 -22.523 1.00 48.66 220 GLN A O 1
ATOM 1746 N N . PHE A 1 221 ? 18.265 5.467 -23.387 1.00 59.88 221 PHE A N 1
ATOM 1747 C CA . PHE A 1 221 ? 18.067 6.677 -24.197 1.00 59.88 221 PHE A CA 1
ATOM 1748 C C . PHE A 1 221 ? 16.667 7.271 -24.005 1.00 59.88 221 PHE A C 1
ATOM 1750 O O . PHE A 1 221 ? 15.675 6.546 -24.017 1.00 59.88 221 PHE A O 1
ATOM 1757 N N . ILE A 1 222 ? 16.574 8.601 -23.922 1.00 58.72 222 ILE A N 1
ATOM 1758 C CA . ILE A 1 222 ? 15.306 9.339 -24.023 1.00 58.72 222 ILE A CA 1
ATOM 1759 C C . ILE A 1 222 ? 15.402 10.243 -25.263 1.00 58.72 222 ILE A C 1
ATOM 1761 O O . ILE A 1 222 ? 16.056 11.288 -25.194 1.00 58.72 222 ILE A O 1
ATOM 1765 N N . PRO A 1 223 ? 14.823 9.862 -26.417 1.00 68.69 223 PRO A N 1
ATOM 1766 C CA . PRO A 1 223 ? 14.834 10.707 -27.607 1.00 68.69 223 PRO A CA 1
ATOM 1767 C C . PRO A 1 223 ? 13.995 11.973 -27.390 1.00 68.69 223 PRO A C 1
ATOM 1769 O O . PRO A 1 223 ? 12.885 11.928 -26.859 1.00 68.69 223 PRO A O 1
ATOM 1772 N N . VAL A 1 224 ? 14.512 13.114 -27.844 1.00 78.81 224 VAL A N 1
ATOM 1773 C CA . VAL A 1 224 ? 13.828 14.412 -27.772 1.00 78.81 224 VAL A CA 1
ATOM 1774 C C . VAL A 1 224 ? 13.518 14.897 -29.182 1.00 78.81 224 VAL A C 1
ATOM 1776 O O . VAL A 1 224 ? 14.427 15.084 -29.990 1.00 78.81 224 VAL A O 1
ATOM 1779 N N . CYS A 1 225 ? 12.238 15.143 -29.469 1.00 82.88 225 CYS A N 1
ATOM 1780 C CA . CYS A 1 225 ? 11.776 15.666 -30.754 1.00 82.88 225 CYS A CA 1
ATOM 1781 C C . CYS A 1 225 ? 11.395 17.145 -30.682 1.00 82.88 225 CYS A C 1
ATOM 1783 O O . CYS A 1 225 ? 10.857 17.615 -29.677 1.00 82.88 225 CYS A O 1
ATOM 1785 N N . ARG A 1 226 ? 11.650 17.877 -31.769 1.00 84.56 226 ARG A N 1
ATOM 1786 C CA . ARG A 1 226 ? 11.244 19.275 -31.938 1.00 84.56 226 ARG A CA 1
ATOM 1787 C C . ARG A 1 226 ? 10.573 19.482 -33.305 1.00 84.56 226 ARG A C 1
ATOM 1789 O O . ARG A 1 226 ? 11.225 19.183 -34.306 1.00 84.56 226 ARG A O 1
ATOM 1796 N N . PRO A 1 227 ? 9.344 20.037 -33.355 1.00 87.25 227 PRO A N 1
ATOM 1797 C CA . PRO A 1 227 ? 8.421 20.270 -32.226 1.00 87.25 227 PRO A CA 1
ATOM 1798 C C . PRO A 1 227 ? 8.035 18.958 -31.514 1.00 87.25 227 PRO A C 1
ATOM 1800 O O . PRO A 1 227 ? 8.052 17.938 -32.186 1.00 87.25 227 PRO A O 1
ATOM 1803 N N . PRO A 1 228 ? 7.739 18.941 -30.197 1.00 82.19 228 PRO A N 1
ATOM 1804 C CA . PRO A 1 228 ? 7.361 17.716 -29.484 1.00 82.19 228 PRO A CA 1
ATOM 1805 C C . PRO A 1 228 ? 5.940 17.237 -29.829 1.00 82.19 228 PRO A C 1
ATOM 1807 O O . PRO A 1 228 ? 5.079 18.031 -30.210 1.00 82.19 228 PRO A O 1
ATOM 1810 N N . SER A 1 229 ? 5.679 15.943 -29.634 1.00 82.06 229 SER A N 1
ATOM 1811 C CA . SER A 1 229 ? 4.352 15.332 -29.803 1.00 82.06 229 SER A CA 1
ATOM 1812 C C . SER A 1 229 ? 3.317 16.016 -28.904 1.00 82.06 229 SER A C 1
ATOM 1814 O O . SER A 1 229 ? 3.600 16.307 -27.743 1.00 82.06 229 SER A O 1
ATOM 1816 N N . GLY A 1 230 ? 2.135 16.310 -29.450 1.00 80.50 230 GLY A N 1
ATOM 1817 C CA . GLY A 1 230 ? 1.097 17.109 -28.790 1.00 80.50 230 GLY A CA 1
ATOM 1818 C C . GLY A 1 230 ? 1.257 18.627 -28.954 1.00 80.50 230 GLY A C 1
ATOM 1819 O O . GLY A 1 230 ? 0.470 19.377 -28.383 1.00 80.50 230 GLY A O 1
ATOM 1820 N N . SER A 1 231 ? 2.241 19.100 -29.730 1.00 86.31 231 SER A N 1
ATOM 1821 C CA . SER A 1 231 ? 2.339 20.518 -30.112 1.00 86.31 231 SER A CA 1
ATOM 1822 C C . SER A 1 231 ? 1.295 20.904 -31.157 1.00 86.31 231 SER A C 1
ATOM 1824 O O . SER A 1 231 ? 0.796 20.057 -31.901 1.00 86.31 231 SER A O 1
ATOM 1826 N N . THR A 1 232 ? 1.032 22.207 -31.268 1.00 89.12 232 THR A N 1
ATOM 1827 C CA . THR A 1 232 ? 0.316 22.781 -32.412 1.00 89.12 232 THR A CA 1
ATOM 1828 C C . THR A 1 232 ? 1.275 22.959 -33.585 1.00 89.12 232 THR A C 1
ATOM 1830 O O . THR A 1 232 ? 2.274 23.672 -33.475 1.00 89.12 232 THR A O 1
ATOM 1833 N N . PHE A 1 233 ? 0.957 22.323 -34.706 1.00 90.94 233 PHE A N 1
ATOM 1834 C CA . PHE A 1 233 ? 1.672 22.434 -35.969 1.00 90.94 233 PHE A CA 1
ATOM 1835 C C . PHE A 1 233 ? 0.932 23.406 -36.894 1.00 90.94 233 PHE A C 1
ATOM 1837 O O . PHE A 1 233 ? -0.284 23.256 -37.044 1.00 90.94 233 PHE A O 1
ATOM 1844 N N . PRO A 1 234 ? 1.618 24.394 -37.499 1.00 94.56 234 PRO A N 1
ATOM 1845 C CA . PRO A 1 234 ? 0.995 25.331 -38.428 1.00 94.56 234 PRO A CA 1
ATOM 1846 C C . PRO A 1 234 ? 0.571 24.631 -39.723 1.00 94.56 234 PRO A C 1
ATOM 1848 O O . PRO A 1 234 ? 1.117 23.587 -40.076 1.00 94.56 234 PRO A O 1
ATOM 1851 N N . ILE A 1 235 ? -0.369 25.246 -40.446 1.00 92.88 235 ILE A N 1
ATOM 1852 C CA . ILE A 1 235 ? -0.758 24.826 -41.800 1.00 92.88 235 ILE A CA 1
ATOM 1853 C C . ILE A 1 235 ? 0.485 24.806 -42.704 1.00 92.88 235 ILE A C 1
ATOM 1855 O O . ILE A 1 235 ? 1.277 25.749 -42.703 1.00 92.88 235 ILE A O 1
ATOM 1859 N N . GLY A 1 236 ? 0.638 23.735 -43.478 1.00 89.75 236 GLY A N 1
ATOM 1860 C CA . GLY A 1 236 ? 1.809 23.441 -44.296 1.00 89.75 236 GLY A CA 1
ATOM 1861 C C . GLY A 1 236 ? 2.638 22.285 -43.739 1.00 89.75 236 GLY A C 1
ATOM 1862 O O . GLY A 1 236 ? 2.172 21.480 -42.934 1.00 89.75 236 GLY A O 1
ATOM 1863 N N . GLU A 1 237 ? 3.877 22.176 -44.207 1.00 92.69 237 GLU A N 1
ATOM 1864 C CA . GLU A 1 237 ? 4.805 21.127 -43.788 1.00 92.69 237 GLU A CA 1
ATOM 1865 C C . GLU A 1 237 ? 5.704 21.611 -42.654 1.00 92.69 237 GLU A C 1
ATOM 1867 O O . GLU A 1 237 ? 6.350 22.655 -42.742 1.00 92.69 237 GLU A O 1
ATOM 1872 N N . THR A 1 238 ? 5.786 20.815 -41.594 1.00 93.25 238 THR A N 1
ATOM 1873 C CA . THR A 1 238 ? 6.722 21.007 -40.492 1.00 93.25 238 THR A CA 1
ATOM 1874 C C . THR A 1 238 ? 7.605 19.778 -40.367 1.00 93.25 238 THR A C 1
ATOM 1876 O O . THR A 1 238 ? 7.122 18.666 -40.153 1.00 93.25 238 THR A O 1
ATOM 1879 N N . MET A 1 239 ? 8.918 19.977 -40.462 1.00 91.69 239 MET A N 1
ATOM 1880 C CA . MET A 1 239 ? 9.887 18.919 -40.201 1.00 91.69 239 MET A CA 1
ATOM 1881 C C . MET A 1 239 ? 10.055 18.735 -38.693 1.00 91.69 239 MET A C 1
ATOM 1883 O O . MET A 1 239 ? 10.473 19.656 -37.989 1.00 91.69 239 MET A O 1
ATOM 1887 N N . VAL A 1 240 ? 9.772 17.531 -38.205 1.00 88.12 240 VAL A N 1
ATOM 1888 C CA . VAL A 1 240 ? 10.099 17.123 -36.841 1.00 88.12 240 VAL A CA 1
ATOM 1889 C C . VAL A 1 240 ? 11.486 16.500 -36.855 1.00 88.12 240 VAL A C 1
ATOM 1891 O O . VAL A 1 240 ? 11.737 15.544 -37.586 1.00 88.12 240 VAL A O 1
ATOM 1894 N N . LYS A 1 241 ? 12.390 17.030 -36.028 1.00 86.75 241 LYS A N 1
ATOM 1895 C CA . LYS A 1 241 ? 13.720 16.455 -35.804 1.00 86.75 241 LYS A CA 1
ATOM 1896 C C . LYS A 1 241 ? 13.786 15.836 -34.420 1.00 86.75 241 LYS A C 1
ATOM 1898 O O . LYS A 1 241 ? 13.588 16.534 -33.425 1.00 86.75 241 LYS A O 1
ATOM 1903 N N . CYS A 1 242 ? 14.103 14.551 -34.366 1.00 82.69 242 CYS A N 1
ATOM 1904 C CA . CYS A 1 242 ? 14.288 13.796 -33.141 1.00 82.69 242 CYS A CA 1
ATOM 1905 C C . CYS A 1 242 ? 15.762 13.444 -32.951 1.00 82.69 242 CYS A C 1
ATOM 1907 O O . CYS A 1 242 ? 16.405 12.946 -33.874 1.00 82.69 242 CYS A O 1
ATOM 1909 N N . THR A 1 243 ? 16.281 13.703 -31.754 1.00 77.50 243 THR A N 1
ATOM 1910 C CA . THR A 1 243 ? 17.675 13.443 -31.385 1.00 77.50 243 THR A CA 1
ATOM 1911 C C . THR A 1 243 ? 17.711 12.525 -30.169 1.00 77.50 243 THR A C 1
ATOM 1913 O O . THR A 1 243 ? 17.068 12.820 -29.162 1.00 77.50 243 THR A O 1
ATOM 1916 N N . ALA A 1 244 ? 18.482 11.443 -30.247 1.00 68.69 244 ALA A N 1
ATOM 1917 C CA . ALA A 1 244 ? 18.789 10.561 -29.125 1.00 68.69 244 ALA A CA 1
ATOM 1918 C C . ALA A 1 244 ? 20.301 10.581 -28.875 1.00 68.69 244 ALA A C 1
ATOM 1920 O O . ALA A 1 244 ? 21.071 10.381 -29.813 1.00 68.69 244 ALA A O 1
ATOM 1921 N N . THR A 1 245 ? 20.733 10.823 -27.635 1.00 66.50 245 THR A N 1
ATOM 1922 C CA . THR A 1 245 ? 22.157 10.851 -27.265 1.00 66.50 245 THR A CA 1
ATOM 1923 C C . THR A 1 245 ? 22.455 9.777 -26.223 1.00 66.50 245 THR A C 1
ATOM 1925 O O . THR A 1 245 ? 21.751 9.683 -25.220 1.00 66.50 245 THR A O 1
ATOM 1928 N N . ASP A 1 246 ? 23.486 8.969 -26.477 1.00 62.53 246 ASP A N 1
ATOM 1929 C CA . ASP A 1 246 ? 24.028 7.989 -25.533 1.00 62.53 246 ASP A CA 1
ATOM 1930 C C . ASP A 1 246 ? 24.792 8.706 -24.415 1.00 62.53 246 ASP A C 1
ATOM 1932 O O . ASP A 1 246 ? 25.787 9.383 -24.682 1.00 62.53 246 ASP A O 1
ATOM 1936 N N . ASN A 1 247 ? 24.378 8.516 -23.163 1.00 57.22 247 ASN A N 1
ATOM 1937 C CA . ASN A 1 247 ? 25.078 9.079 -22.007 1.00 57.22 247 ASN A CA 1
ATOM 1938 C C . ASN A 1 247 ? 26.422 8.385 -21.713 1.00 57.22 247 ASN A C 1
ATOM 1940 O O . ASN A 1 247 ? 27.264 8.972 -21.037 1.00 57.22 247 ASN A O 1
ATOM 1944 N N . ALA A 1 248 ? 26.636 7.154 -22.193 1.00 59.97 248 ALA A N 1
ATOM 1945 C CA . ALA A 1 248 ? 27.855 6.386 -21.940 1.00 59.97 248 ALA A CA 1
ATOM 1946 C C . ALA A 1 248 ? 28.962 6.666 -22.971 1.00 59.97 248 ALA A C 1
ATOM 1948 O O . ALA A 1 248 ? 30.134 6.725 -22.602 1.00 59.97 248 ALA A O 1
ATOM 1949 N N . ASN A 1 249 ? 28.601 6.874 -24.245 1.00 59.94 249 ASN A N 1
ATOM 1950 C CA . ASN A 1 249 ? 29.566 7.002 -25.350 1.00 59.94 249 ASN A CA 1
ATOM 1951 C C . ASN A 1 249 ? 29.436 8.298 -26.170 1.00 59.94 249 ASN A C 1
ATOM 1953 O O . ASN A 1 249 ? 30.181 8.486 -27.130 1.00 59.94 249 ASN A O 1
ATOM 1957 N N . ASN A 1 250 ? 28.503 9.192 -25.822 1.00 61.94 250 ASN A N 1
ATOM 1958 C CA . ASN A 1 250 ? 28.238 10.458 -26.522 1.00 61.94 250 ASN A CA 1
ATOM 1959 C C . ASN A 1 250 ? 27.819 10.307 -28.002 1.00 61.94 250 ASN A C 1
ATOM 1961 O O . ASN A 1 250 ? 27.870 11.259 -28.785 1.00 61.94 250 ASN A O 1
ATOM 1965 N N . ASN A 1 251 ? 27.379 9.111 -28.398 1.00 64.81 251 ASN A N 1
ATOM 1966 C CA . ASN A 1 251 ? 26.871 8.842 -29.738 1.00 64.81 251 ASN A CA 1
ATOM 1967 C C . ASN A 1 251 ? 25.488 9.471 -29.909 1.00 64.81 251 ASN A C 1
ATOM 1969 O O . ASN A 1 251 ? 24.642 9.362 -29.027 1.00 64.81 251 ASN A O 1
ATOM 1973 N N . THR A 1 252 ? 25.249 10.124 -31.046 1.00 70.38 252 THR A N 1
ATOM 1974 C CA . THR A 1 252 ? 23.974 10.794 -31.328 1.00 70.38 252 THR A CA 1
ATOM 1975 C C . THR A 1 252 ? 23.307 10.182 -32.553 1.00 70.38 252 THR A C 1
ATOM 1977 O O . THR A 1 252 ? 23.885 10.197 -33.639 1.00 70.38 252 THR A O 1
ATOM 1980 N N . ALA A 1 253 ? 22.082 9.686 -32.384 1.00 72.56 253 ALA A N 1
ATOM 1981 C CA . ALA A 1 253 ? 21.210 9.265 -33.473 1.00 72.56 253 ALA A CA 1
ATOM 1982 C C . ALA A 1 253 ? 20.190 10.369 -33.780 1.00 72.56 253 ALA A C 1
ATOM 1984 O O . ALA A 1 253 ? 19.679 11.037 -32.875 1.00 72.56 253 ALA A O 1
ATOM 1985 N N . ILE A 1 254 ? 19.910 10.578 -35.066 1.00 80.12 254 ILE A N 1
ATOM 1986 C CA . ILE A 1 254 ? 18.971 11.594 -35.542 1.00 80.12 254 ILE A CA 1
ATOM 1987 C C . ILE A 1 254 ? 17.985 10.930 -36.495 1.00 80.12 254 ILE A C 1
ATOM 1989 O O . ILE A 1 254 ? 18.402 10.282 -37.450 1.00 80.12 254 ILE A O 1
ATOM 1993 N N . ALA A 1 255 ? 16.695 11.168 -36.269 1.00 80.81 255 ALA A N 1
ATOM 1994 C CA . ALA A 1 255 ? 15.634 10.844 -37.214 1.00 80.81 255 ALA A CA 1
ATOM 1995 C C . ALA A 1 255 ? 14.788 12.082 -37.509 1.00 80.81 255 ALA A C 1
ATOM 1997 O O . ALA A 1 255 ? 14.623 12.966 -36.662 1.00 80.81 255 ALA A O 1
ATOM 1998 N N . THR A 1 256 ? 14.248 12.142 -38.722 1.00 83.62 256 THR A N 1
ATOM 1999 C CA . THR A 1 256 ? 13.384 13.234 -39.172 1.00 83.62 256 THR A CA 1
ATOM 2000 C C . THR A 1 256 ? 12.178 12.697 -39.911 1.00 83.62 256 THR A C 1
ATOM 2002 O O . THR A 1 256 ? 12.312 11.759 -40.692 1.00 83.62 256 THR A O 1
ATOM 2005 N N . PHE A 1 257 ? 11.036 13.344 -39.723 1.00 83.94 257 PHE A N 1
ATOM 2006 C CA . PHE A 1 257 ? 9.827 13.092 -40.500 1.00 83.94 257 PHE A CA 1
ATOM 2007 C C . PHE A 1 257 ? 9.029 14.383 -40.684 1.00 83.94 257 PHE A C 1
ATOM 2009 O O . PHE A 1 257 ? 9.301 15.394 -40.027 1.00 83.94 257 PHE A O 1
ATOM 2016 N N . ILE A 1 258 ? 8.060 14.361 -41.598 1.00 88.75 258 ILE A N 1
ATOM 2017 C CA . ILE A 1 258 ? 7.240 15.526 -41.931 1.00 88.75 258 ILE A CA 1
ATOM 2018 C C . ILE A 1 258 ? 5.846 15.368 -41.325 1.00 88.75 258 ILE A C 1
ATOM 2020 O O . ILE A 1 258 ? 5.204 14.325 -41.454 1.00 88.75 258 ILE A O 1
ATOM 2024 N N . VAL A 1 259 ? 5.376 16.435 -40.680 1.00 87.38 259 VAL A N 1
ATOM 2025 C CA . VAL A 1 259 ? 3.969 16.649 -40.337 1.00 87.38 259 VAL A CA 1
ATOM 2026 C C . VAL A 1 259 ? 3.405 17.652 -41.334 1.00 87.38 259 VAL A C 1
ATOM 2028 O O . VAL A 1 259 ? 3.869 18.790 -41.383 1.00 87.38 259 VAL A O 1
ATOM 2031 N N . ARG A 1 260 ? 2.416 17.247 -42.130 1.00 89.62 260 ARG A N 1
ATOM 2032 C CA . ARG A 1 260 ? 1.672 18.127 -43.027 1.00 89.62 260 ARG A CA 1
ATOM 2033 C C . ARG A 1 260 ? 0.303 18.426 -42.425 1.00 89.62 260 ARG A C 1
ATOM 2035 O O . ARG A 1 260 ? -0.488 17.514 -42.190 1.00 89.62 260 ARG A O 1
ATOM 2042 N N . VAL A 1 261 ? 0.030 19.708 -42.208 1.00 89.69 261 VAL A N 1
ATOM 2043 C CA . VAL A 1 261 ? -1.289 20.203 -41.811 1.00 89.69 261 VAL A CA 1
ATOM 2044 C C . VAL A 1 261 ? -1.942 20.872 -43.012 1.00 89.69 261 VAL A C 1
ATOM 2046 O O . VAL A 1 261 ? -1.432 21.873 -43.509 1.00 89.69 261 VAL A O 1
ATOM 2049 N N . GLU A 1 262 ? -3.053 20.332 -43.497 1.00 88.38 262 GLU A N 1
ATOM 2050 C CA . GLU A 1 262 ? -3.770 20.899 -44.645 1.00 88.38 262 GLU A CA 1
ATOM 2051 C C . GLU A 1 262 ? -4.931 21.780 -44.183 1.00 88.38 262 GLU A C 1
ATOM 2053 O O . GLU A 1 262 ? -5.666 21.427 -43.256 1.00 88.38 262 GLU A O 1
ATOM 2058 N N . ASP A 1 263 ? -5.085 22.941 -44.821 1.00 83.31 263 ASP A N 1
ATOM 2059 C CA . ASP A 1 263 ? -6.285 23.752 -44.647 1.00 83.31 263 ASP A CA 1
ATOM 2060 C C . ASP A 1 263 ? -7.450 23.065 -45.363 1.00 83.31 263 ASP A C 1
ATOM 2062 O O . ASP A 1 263 ? -7.360 22.749 -46.550 1.00 83.31 263 ASP A O 1
ATOM 2066 N N . MET A 1 264 ? -8.536 22.822 -44.635 1.00 66.88 264 MET A N 1
ATOM 2067 C CA . MET A 1 264 ? -9.743 22.199 -45.181 1.00 66.88 264 MET A CA 1
ATOM 2068 C C . MET A 1 264 ? -10.803 23.234 -45.578 1.00 66.88 264 MET A C 1
ATOM 2070 O O . MET A 1 264 ? -11.925 22.858 -45.921 1.00 66.88 264 MET A O 1
ATOM 2074 N N . ILE A 1 265 ? -10.481 24.532 -45.556 1.00 59.28 265 ILE A N 1
ATOM 2075 C CA . ILE A 1 265 ? -11.367 25.569 -46.086 1.00 59.28 265 ILE A CA 1
ATOM 2076 C C . ILE A 1 265 ? -11.140 25.689 -47.598 1.00 59.28 265 ILE A C 1
ATOM 2078 O O . ILE A 1 265 ? -10.226 26.361 -48.071 1.00 59.28 265 ILE A O 1
ATOM 2082 N N . SER A 1 266 ? -12.006 25.036 -48.372 1.00 51.28 266 SER A N 1
ATOM 2083 C CA . SER A 1 266 ? -12.192 25.348 -49.789 1.00 51.28 266 SER A CA 1
ATOM 2084 C C . SER A 1 266 ? -12.677 26.795 -49.941 1.00 51.28 266 SER A C 1
ATOM 2086 O O . SER A 1 266 ? -13.655 27.172 -49.288 1.00 51.28 266 SER A O 1
ATOM 2088 N N . HIS A 1 267 ? -12.024 27.581 -50.803 1.00 49.91 267 HIS A N 1
ATOM 2089 C CA . HIS A 1 267 ? -12.609 28.804 -51.363 1.00 49.91 267 HIS A CA 1
ATOM 2090 C C . HIS A 1 267 ? -13.917 28.515 -52.107 1.00 49.91 267 HIS A C 1
ATOM 2092 O O . HIS A 1 267 ? -13.993 27.454 -52.769 1.00 49.91 267 HIS A O 1
#

pLDDT: mean 81.86, std 14.59, range [44.94, 98.0]

Secondary structure (DSSP, 8-state):
-HHHHHHHHHHTT-EEEE-SSS-S-EEEEEETTTTEEEEEEESSEEE-SSSEEE--S-TTHHHHHHHT-EEEE---TT-TT-EESS-TT---SS-EEEE--TT-EEEEE--EE----SS-TTS-TT--BEEEEEEETTEEEEE-SB-GGGGTT-HHHHHHIIIIIHHHHH-S---HHHHHHHHHTTS---TT-EEEE-SBTTBEEE--PPPGGG--TTS----EEESPTTEEEPSEEEEEEEEEE-TTT--EEEEEEEEEEE-----

Sequence (267 aa):
SEYNNLRLFVSNGGTIVFTEANTLFAEVSYNKTNDSITLVKGHYWEFDGKGATPSVIERWLNENKEWTGSNFLDIASNIQSMHFRNNPFNYTHTEEQYVTNPEAKILIDYRASYPKVVQCSTCPVNARVATYQMNYGKGKVIDLGIWGHTLWRNTVFLNYFDNVIIPIALGPPVTEMQYLQKVSSNINNDTSNILVAATGPSGAVVSYLLPSDIINIDGQFIPVCRPPSGSTFPIGETMVKCTATDNANNNTAIATFIVRVEDMISH